Protein AF-A0A2V9PIN0-F1 (afdb_monomer)

Foldseek 3Di:
DDDDDDDDDDDDPPDDPDPPVVVVVVPPDDPDDPVVLVVQLVVLVVVVVVVVVVVVVVVCVVLVVCVVVVNNQADKDWDKDPWAFDSCQLPDGGELWDDACRTHVMDIDIDHPPQADPPDDQLFDDDPLQVVQQVCVSVVHDGDPPRPDHHPRCRRVVNDPDRWDKDKDWHAQPDDDDDPPPPPDPRDHISVVGIKMWIDTSFKIWIAGPPNGIFIDRCVVVVSSPDTCLPPPVCVVVNVVRVVVRVVSVVPDPPPPDD

Radius of gyration: 23.3 Å; Cα contacts (8 Å, |Δi|>4): 294; chains: 1; bounding box: 50×64×62 Å

Structure (mmCIF, N/CA/C/O backbone):
data_AF-A0A2V9PIN0-F1
#
_entry.id   AF-A0A2V9PIN0-F1
#
loop_
_atom_site.group_PDB
_atom_site.id
_atom_site.type_symbol
_atom_site.label_atom_id
_atom_site.label_alt_id
_atom_site.label_comp_id
_atom_site.label_asym_id
_atom_site.label_entity_id
_atom_site.label_seq_id
_atom_site.pdbx_PDB_ins_code
_atom_site.Cartn_x
_atom_site.Cartn_y
_atom_site.Cartn_z
_atom_site.occupancy
_atom_site.B_iso_or_equiv
_atom_site.auth_seq_id
_atom_site.auth_comp_id
_atom_site.auth_asym_id
_atom_site.auth_atom_id
_atom_site.pdbx_PDB_model_num
ATOM 1 N N . MET A 1 1 ? 31.676 -45.676 34.946 1.00 33.94 1 MET A N 1
ATOM 2 C CA . MET A 1 1 ? 30.497 -46.519 35.245 1.00 33.94 1 MET A CA 1
ATOM 3 C C . MET A 1 1 ? 29.286 -45.598 35.180 1.00 33.94 1 MET A C 1
ATOM 5 O O . MET A 1 1 ? 29.200 -44.705 36.001 1.00 33.94 1 MET A O 1
ATOM 9 N N . ALA A 1 2 ? 28.624 -45.473 34.030 1.00 26.70 2 ALA A N 1
ATOM 10 C CA . ALA A 1 2 ? 27.586 -46.368 33.500 1.00 26.70 2 ALA A CA 1
ATOM 11 C C . ALA A 1 2 ? 26.332 -46.399 34.394 1.00 26.70 2 ALA A C 1
ATOM 13 O O . ALA A 1 2 ? 26.391 -46.889 35.514 1.00 26.70 2 ALA A O 1
ATOM 14 N N . GLY A 1 3 ? 25.221 -45.875 33.865 1.00 25.30 3 GLY A N 1
ATOM 15 C CA . GLY A 1 3 ? 23.910 -45.850 34.517 1.00 25.30 3 GLY A CA 1
ATOM 16 C C . GLY A 1 3 ? 22.881 -45.033 33.732 1.00 25.30 3 GLY A C 1
ATOM 17 O O . GLY A 1 3 ? 22.404 -44.015 34.213 1.00 25.30 3 GLY A O 1
ATOM 18 N N . ARG A 1 4 ? 22.613 -45.460 32.494 1.00 25.33 4 ARG A N 1
ATOM 19 C CA . ARG A 1 4 ? 21.582 -44.965 31.569 1.00 25.33 4 ARG A CA 1
ATOM 20 C C . ARG A 1 4 ? 20.269 -45.692 31.891 1.00 25.33 4 ARG A C 1
ATOM 22 O O . ARG A 1 4 ? 20.301 -46.909 32.048 1.00 25.33 4 ARG A O 1
ATOM 29 N N . LEU A 1 5 ? 19.142 -44.986 31.945 1.00 28.33 5 LEU A N 1
ATOM 30 C CA . LEU A 1 5 ? 17.812 -45.588 31.802 1.00 28.33 5 LEU A CA 1
ATOM 31 C C . LEU A 1 5 ? 17.083 -44.834 30.690 1.00 28.33 5 LEU A C 1
ATOM 33 O O . LEU A 1 5 ? 16.566 -43.738 30.889 1.00 28.33 5 LEU A O 1
ATOM 37 N N . ASP A 1 6 ? 17.137 -45.435 29.503 1.00 29.89 6 ASP A N 1
ATOM 38 C CA . ASP A 1 6 ? 16.330 -45.091 28.340 1.00 29.89 6 ASP A CA 1
ATOM 39 C C . ASP A 1 6 ? 14.921 -45.677 28.524 1.00 29.89 6 ASP A C 1
ATOM 41 O O . ASP A 1 6 ? 14.772 -46.848 28.870 1.00 29.89 6 ASP A O 1
ATOM 45 N N . PHE A 1 7 ? 13.893 -44.899 28.192 1.00 28.34 7 PHE A N 1
ATOM 46 C CA . PHE A 1 7 ? 12.651 -45.439 27.642 1.00 28.34 7 PHE A CA 1
ATOM 47 C C . PHE A 1 7 ? 12.338 -44.667 26.356 1.00 28.34 7 PHE A C 1
ATOM 49 O O . PHE A 1 7 ? 11.849 -43.540 26.383 1.00 28.34 7 PHE A O 1
ATOM 56 N N . MET A 1 8 ? 12.685 -45.279 25.220 1.00 29.88 8 MET A N 1
ATOM 57 C CA . MET A 1 8 ? 12.206 -44.905 23.889 1.00 29.88 8 MET A CA 1
ATOM 58 C C . MET A 1 8 ? 10.852 -45.577 23.631 1.00 29.88 8 MET A C 1
ATOM 60 O O . MET A 1 8 ? 10.711 -46.782 23.824 1.00 29.88 8 MET A O 1
ATOM 64 N N . GLY A 1 9 ? 9.902 -44.807 23.100 1.00 26.06 9 GLY A N 1
ATOM 65 C CA . GLY A 1 9 ? 8.988 -45.270 22.052 1.00 26.06 9 GLY A CA 1
ATOM 66 C C . GLY A 1 9 ? 9.498 -44.744 20.695 1.00 26.06 9 GLY A C 1
ATOM 67 O O . GLY A 1 9 ? 10.129 -43.682 20.674 1.00 26.06 9 GLY A O 1
ATOM 68 N N . PRO A 1 10 ? 9.314 -45.464 19.575 1.00 29.95 10 PRO A N 1
ATOM 69 C CA . PRO A 1 10 ? 10.005 -45.174 18.320 1.00 29.95 10 PRO A CA 1
ATOM 70 C C . PRO A 1 10 ? 9.253 -44.145 17.458 1.00 29.95 10 PRO A C 1
ATOM 72 O O . PRO A 1 10 ? 8.028 -44.173 17.389 1.00 29.95 10 PRO A O 1
ATOM 75 N N . GLY A 1 11 ? 9.993 -43.300 16.726 1.00 34.03 11 GLY A N 1
ATOM 76 C CA . GLY A 1 11 ? 9.515 -42.807 15.425 1.00 34.03 11 GLY A CA 1
ATOM 77 C C . GLY A 1 11 ? 9.212 -41.317 15.232 1.00 34.03 11 GLY A C 1
ATOM 78 O O . GLY A 1 11 ? 8.406 -41.011 14.363 1.00 34.03 11 GLY A O 1
ATOM 79 N N . VAL A 1 12 ? 9.852 -40.380 15.942 1.00 30.77 12 VAL A N 1
ATOM 80 C CA . VAL A 1 12 ? 9.819 -38.959 15.526 1.00 30.77 12 VAL A CA 1
ATOM 81 C C . VAL A 1 12 ? 11.239 -38.402 15.476 1.00 30.77 12 VAL A C 1
ATOM 83 O O . VAL A 1 12 ? 11.822 -38.062 16.508 1.00 30.77 12 VAL A O 1
ATOM 86 N N . ASP A 1 13 ? 11.804 -38.345 14.268 1.00 29.94 13 ASP A N 1
ATOM 87 C CA . ASP A 1 13 ? 13.062 -37.651 13.993 1.00 29.94 13 ASP A CA 1
ATOM 88 C C . ASP A 1 13 ? 12.856 -36.146 14.214 1.00 29.94 13 ASP A C 1
ATOM 90 O O . ASP A 1 13 ? 12.142 -35.465 13.477 1.00 29.94 13 ASP A O 1
ATOM 94 N N . ARG A 1 14 ? 13.450 -35.629 15.292 1.00 34.47 14 ARG A N 1
ATOM 95 C CA . ARG A 1 14 ? 13.517 -34.201 15.601 1.00 34.47 14 ARG A CA 1
ATOM 96 C C . ARG A 1 14 ? 14.704 -33.594 14.854 1.00 34.47 14 ARG A C 1
ATOM 98 O O . ARG A 1 14 ? 15.712 -33.243 15.462 1.00 34.47 14 ARG A O 1
ATOM 105 N N . LYS A 1 15 ? 14.558 -33.425 13.542 1.00 31.73 15 LYS A N 1
ATOM 106 C CA . LYS A 1 15 ? 15.372 -32.498 12.750 1.00 31.73 15 LYS A CA 1
ATOM 107 C C . LYS A 1 15 ? 14.489 -31.370 12.230 1.00 31.73 15 LYS A C 1
ATOM 109 O O . LYS A 1 15 ? 13.728 -31.530 11.287 1.00 31.73 15 LYS A O 1
ATOM 114 N N . SER A 1 16 ? 14.565 -30.248 12.943 1.00 31.12 16 SER A N 1
ATOM 115 C CA . SER A 1 16 ? 14.524 -28.882 12.409 1.00 31.12 16 SER A CA 1
ATOM 116 C C . SER A 1 16 ? 13.904 -28.704 11.011 1.00 31.12 16 SER A C 1
ATOM 118 O O . SER A 1 16 ? 14.613 -28.772 10.010 1.00 31.12 16 SER A O 1
ATOM 120 N N . ARG A 1 17 ? 12.613 -28.350 10.946 1.00 33.59 17 ARG A N 1
ATOM 121 C CA . ARG A 1 17 ? 12.005 -27.667 9.784 1.00 33.59 17 ARG A CA 1
ATOM 122 C C . ARG A 1 17 ? 12.356 -26.173 9.816 1.00 33.59 17 ARG A C 1
ATOM 124 O O . ARG A 1 17 ? 11.479 -25.325 9.908 1.00 33.59 17 ARG A O 1
ATOM 131 N N . PHE A 1 18 ? 13.647 -25.861 9.809 1.00 32.44 18 PHE A N 1
ATOM 132 C CA . PHE A 1 18 ? 14.107 -24.537 9.400 1.00 32.44 18 PHE A CA 1
ATOM 133 C C . PHE A 1 18 ? 14.391 -24.627 7.903 1.00 32.44 18 PHE A C 1
ATOM 135 O O . PHE A 1 18 ? 15.029 -25.590 7.479 1.00 32.44 18 PHE A O 1
ATOM 142 N N . LEU A 1 19 ? 13.878 -23.674 7.118 1.00 37.97 19 LEU A N 1
ATOM 143 C CA . LEU A 1 19 ? 14.205 -23.546 5.698 1.00 37.97 19 LEU A CA 1
ATOM 144 C C . LEU A 1 19 ? 15.730 -23.612 5.540 1.00 37.97 19 LEU A C 1
ATOM 146 O O . LEU A 1 19 ? 16.453 -22.751 6.046 1.00 37.97 19 LEU A O 1
ATOM 150 N N . ASP A 1 20 ? 16.219 -24.646 4.859 1.00 34.25 20 ASP A N 1
ATOM 151 C CA . ASP A 1 20 ? 17.619 -24.717 4.465 1.00 34.25 20 ASP A CA 1
ATOM 152 C C . ASP A 1 20 ? 17.825 -23.762 3.285 1.00 34.25 20 ASP A C 1
ATOM 154 O O . ASP A 1 20 ? 17.654 -24.111 2.114 1.00 34.25 20 ASP A O 1
ATOM 158 N N . TRP A 1 21 ? 18.197 -22.526 3.614 1.00 38.84 21 TRP A N 1
ATOM 159 C CA . TRP A 1 21 ? 18.568 -21.487 2.655 1.00 38.84 21 TRP A CA 1
ATOM 160 C C . TRP A 1 21 ? 19.690 -21.930 1.693 1.00 38.84 21 TRP A C 1
ATOM 162 O O . TRP A 1 21 ? 19.840 -21.356 0.614 1.00 38.84 21 TRP A O 1
ATOM 172 N N . GLY A 1 22 ? 20.465 -22.969 2.032 1.00 30.92 22 GLY A N 1
ATOM 173 C CA . GLY A 1 22 ? 21.469 -23.571 1.155 1.00 30.92 22 GLY A CA 1
ATOM 174 C C . GLY A 1 22 ? 20.881 -24.416 0.017 1.00 30.92 22 GLY A C 1
ATOM 175 O O . GLY A 1 22 ? 21.468 -24.466 -1.068 1.00 30.92 22 GLY A O 1
ATOM 176 N N . ILE A 1 23 ? 19.713 -25.037 0.219 1.00 38.75 23 ILE A N 1
ATOM 177 C CA . ILE A 1 23 ? 19.008 -25.825 -0.808 1.00 38.75 23 ILE A CA 1
ATOM 178 C C . ILE A 1 23 ? 18.279 -24.903 -1.794 1.00 38.75 23 ILE A C 1
ATOM 180 O O . ILE A 1 23 ? 18.328 -25.149 -3.001 1.00 38.75 23 ILE A O 1
ATOM 184 N N . ILE A 1 24 ? 17.704 -23.796 -1.310 1.00 42.81 24 ILE A N 1
ATOM 185 C CA . ILE A 1 24 ? 17.122 -22.741 -2.161 1.00 42.81 24 ILE A CA 1
ATOM 186 C C . ILE A 1 24 ? 18.208 -22.142 -3.074 1.00 42.81 24 ILE A C 1
ATOM 188 O O . ILE A 1 24 ? 18.023 -22.044 -4.287 1.00 42.81 24 ILE A O 1
ATOM 192 N N . ARG A 1 25 ? 19.408 -21.879 -2.533 1.00 41.66 25 ARG A N 1
ATOM 193 C CA . ARG A 1 25 ? 20.545 -21.314 -3.286 1.00 41.66 25 ARG A CA 1
ATOM 194 C C . ARG A 1 25 ? 21.075 -22.187 -4.425 1.00 41.66 25 ARG A C 1
ATOM 196 O O . ARG A 1 25 ? 21.490 -21.647 -5.444 1.00 41.66 25 ARG A O 1
ATOM 203 N N . LYS A 1 26 ? 21.092 -23.520 -4.292 1.00 32.53 26 LYS A N 1
ATOM 204 C CA . LYS A 1 26 ? 21.592 -24.409 -5.366 1.00 32.53 26 LYS A CA 1
ATOM 205 C C . LYS A 1 26 ? 20.580 -24.652 -6.487 1.00 32.53 26 LYS A C 1
ATOM 207 O O . LYS A 1 26 ? 20.977 -25.091 -7.561 1.00 32.53 26 LYS A O 1
ATOM 212 N N . ARG A 1 27 ? 19.295 -24.366 -6.259 1.00 39.28 27 ARG A N 1
ATOM 213 C CA . ARG A 1 27 ? 18.235 -24.480 -7.273 1.00 39.28 27 ARG A CA 1
ATOM 214 C C . ARG A 1 27 ? 18.101 -23.234 -8.158 1.00 39.28 27 ARG A C 1
ATOM 216 O O . ARG A 1 27 ? 17.431 -23.327 -9.180 1.00 39.28 27 ARG A O 1
ATOM 223 N N . MET A 1 28 ? 18.729 -22.110 -7.808 1.00 40.72 28 MET A N 1
ATOM 224 C CA . MET A 1 28 ? 18.429 -20.800 -8.402 1.00 40.72 28 MET A CA 1
ATOM 225 C C . MET A 1 28 ? 18.954 -20.545 -9.821 1.00 40.72 28 MET A C 1
ATOM 227 O O . MET A 1 28 ? 18.457 -19.613 -10.435 1.00 40.72 28 MET A O 1
ATOM 231 N N . ILE A 1 29 ? 19.899 -21.318 -10.377 1.00 47.38 29 ILE A N 1
ATOM 232 C CA . ILE A 1 29 ? 20.312 -21.118 -11.784 1.00 47.38 29 ILE A CA 1
ATOM 233 C C . ILE A 1 29 ? 20.718 -22.443 -12.453 1.00 47.38 29 ILE A C 1
ATOM 235 O O . ILE A 1 29 ? 21.891 -22.817 -12.487 1.00 47.38 29 ILE A O 1
ATOM 239 N N . PRO A 1 30 ? 19.749 -23.163 -13.024 1.00 36.59 30 PRO A N 1
ATOM 240 C CA . PRO A 1 30 ? 19.886 -23.647 -14.390 1.00 36.59 30 PRO A CA 1
ATOM 241 C C . PRO A 1 30 ? 18.788 -23.026 -15.258 1.00 36.59 30 PRO A C 1
ATOM 243 O O . PRO A 1 30 ? 17.697 -22.751 -14.770 1.00 36.59 30 PRO A O 1
ATOM 246 N N . LEU A 1 31 ? 19.069 -22.820 -16.546 1.00 42.78 31 LEU A N 1
ATOM 247 C CA . LEU A 1 31 ? 18.063 -22.470 -17.554 1.00 42.78 31 LEU A CA 1
ATOM 248 C C . LEU A 1 31 ? 16.914 -23.492 -17.481 1.00 42.78 31 LEU A C 1
ATOM 250 O O . LEU A 1 31 ? 17.108 -24.651 -17.850 1.00 42.78 31 LEU A O 1
ATOM 254 N N . ARG A 1 32 ? 15.757 -23.082 -16.952 1.00 52.38 32 ARG A N 1
ATOM 255 C CA . ARG A 1 32 ? 14.561 -23.929 -16.843 1.00 52.38 32 ARG A CA 1
ATOM 256 C C . ARG A 1 32 ? 13.655 -23.706 -18.041 1.00 52.38 32 ARG A C 1
ATOM 258 O O . ARG A 1 32 ? 13.579 -22.606 -18.584 1.00 52.38 32 ARG A O 1
ATOM 265 N N . SER A 1 33 ? 12.963 -24.758 -18.453 1.00 49.22 33 SER A N 1
ATOM 266 C CA . SER A 1 33 ? 11.948 -24.655 -19.500 1.00 49.22 33 SER A CA 1
ATOM 267 C C . SER A 1 33 ? 10.731 -23.853 -19.015 1.00 49.22 33 SER A C 1
ATOM 269 O O . SER A 1 33 ? 10.410 -23.852 -17.827 1.00 49.22 33 SER A O 1
ATOM 271 N N . GLU A 1 34 ? 9.994 -23.209 -19.928 1.00 54.97 34 GLU A N 1
ATOM 272 C CA . GLU A 1 34 ? 8.742 -22.501 -19.592 1.00 54.97 34 GLU A CA 1
ATOM 273 C C . GLU A 1 34 ? 7.723 -23.399 -18.868 1.00 54.97 34 GLU A C 1
ATOM 275 O O . GLU A 1 34 ? 6.920 -22.922 -18.068 1.00 54.97 34 GLU A O 1
ATOM 280 N N . THR A 1 35 ? 7.740 -24.703 -19.151 1.00 52.41 35 THR A N 1
ATOM 281 C CA . THR A 1 35 ? 6.864 -25.689 -18.511 1.00 52.41 35 THR A CA 1
ATOM 282 C C . THR A 1 35 ? 7.253 -25.939 -17.055 1.00 52.41 35 THR A C 1
ATOM 284 O O . THR A 1 35 ? 6.369 -26.018 -16.208 1.00 52.41 35 THR A O 1
ATOM 287 N N . GLU A 1 36 ? 8.551 -26.004 -16.747 1.00 53.94 36 GLU A N 1
ATOM 288 C CA . GLU A 1 36 ? 9.043 -26.110 -15.366 1.00 53.94 36 GLU A CA 1
ATOM 289 C C . GLU A 1 36 ? 8.746 -24.829 -14.579 1.00 53.94 36 GLU A C 1
ATOM 291 O O . GLU A 1 36 ? 8.232 -24.914 -13.473 1.00 53.94 36 GLU A O 1
ATOM 296 N N . ILE A 1 37 ? 8.945 -23.647 -15.178 1.00 59.84 37 ILE A N 1
ATOM 297 C CA . ILE A 1 37 ? 8.617 -22.356 -14.540 1.00 59.84 37 ILE A CA 1
ATOM 298 C C . ILE A 1 37 ? 7.122 -22.265 -14.202 1.00 59.84 37 ILE A C 1
ATOM 300 O O . ILE A 1 37 ? 6.759 -21.816 -13.117 1.00 59.84 37 ILE A O 1
ATOM 304 N N . LYS A 1 38 ? 6.242 -22.706 -15.111 1.00 60.00 38 LYS A N 1
ATOM 305 C CA . LYS A 1 38 ? 4.793 -22.740 -14.858 1.00 60.00 38 LYS A CA 1
ATOM 306 C C . LYS A 1 38 ? 4.415 -23.729 -13.757 1.00 60.00 38 LYS A C 1
ATOM 308 O O . LYS A 1 38 ? 3.620 -23.378 -12.897 1.00 60.00 38 LYS A O 1
ATOM 313 N N . SER A 1 39 ? 4.989 -24.931 -13.773 1.00 58.31 39 SER A N 1
ATOM 314 C CA . SER A 1 39 ? 4.729 -25.951 -12.749 1.00 58.31 39 SER A CA 1
ATOM 315 C C . SER A 1 39 ? 5.202 -25.505 -11.363 1.00 58.31 39 SER A C 1
ATOM 317 O O . SER A 1 39 ? 4.490 -25.706 -10.385 1.00 58.31 39 SER A O 1
ATOM 319 N N . ASP A 1 40 ? 6.379 -24.881 -11.279 1.00 64.31 40 ASP A N 1
ATOM 320 C CA . ASP A 1 40 ? 6.923 -24.354 -10.025 1.00 64.31 40 ASP A CA 1
ATOM 321 C C . ASP A 1 40 ? 6.085 -23.171 -9.505 1.00 64.31 40 ASP A C 1
ATOM 323 O O . ASP A 1 40 ? 5.899 -23.024 -8.300 1.00 64.31 40 ASP A O 1
ATOM 327 N N . SER A 1 41 ? 5.545 -22.342 -10.408 1.00 75.12 41 SER A N 1
ATOM 328 C CA . SER A 1 41 ? 4.631 -21.248 -10.056 1.00 75.12 41 SER A CA 1
ATOM 329 C C . SER A 1 41 ? 3.297 -21.770 -9.513 1.00 75.12 41 SER A C 1
ATOM 331 O O . SER A 1 41 ? 2.806 -21.241 -8.523 1.00 75.12 41 SER A O 1
ATOM 333 N N . GLU A 1 42 ? 2.731 -22.841 -10.078 1.00 85.19 42 GLU A N 1
ATOM 334 C CA . GLU A 1 42 ? 1.506 -23.455 -9.543 1.00 85.19 42 GLU A CA 1
ATOM 335 C C . GLU A 1 42 ? 1.712 -24.053 -8.142 1.00 85.19 42 GLU A C 1
ATOM 337 O O . GLU A 1 42 ? 0.858 -23.884 -7.273 1.00 85.19 42 GLU A O 1
ATOM 342 N N . GLU A 1 43 ? 2.839 -24.728 -7.895 1.00 87.62 43 GLU A N 1
ATOM 343 C CA . GLU A 1 43 ? 3.176 -25.233 -6.556 1.00 87.62 43 GLU A CA 1
ATOM 344 C C . GLU A 1 43 ? 3.341 -24.078 -5.559 1.00 87.62 43 GLU A C 1
ATOM 346 O O . GLU A 1 43 ? 2.726 -24.102 -4.493 1.00 87.62 43 GLU A O 1
ATOM 351 N N . LEU A 1 44 ? 4.075 -23.028 -5.941 1.00 87.81 44 LEU A N 1
ATOM 352 C CA . LEU A 1 44 ? 4.276 -21.836 -5.116 1.00 87.81 44 LEU A CA 1
ATOM 353 C C . LEU A 1 44 ? 2.957 -21.116 -4.789 1.00 87.81 44 LEU A C 1
ATOM 355 O O . LEU A 1 44 ? 2.753 -20.701 -3.650 1.00 87.81 44 LEU A O 1
ATOM 359 N N . VAL A 1 45 ? 2.046 -20.996 -5.760 1.00 93.38 45 VAL A N 1
ATOM 360 C CA . VAL A 1 45 ? 0.710 -20.416 -5.546 1.00 93.38 45 VAL A CA 1
ATOM 361 C C . VAL A 1 45 ? -0.096 -21.256 -4.555 1.00 93.38 45 VAL A C 1
ATOM 363 O O . VAL A 1 45 ? -0.681 -20.697 -3.632 1.00 93.38 45 VAL A O 1
ATOM 366 N N . ASN A 1 46 ? -0.089 -22.586 -4.687 1.00 94.88 46 ASN A N 1
ATOM 367 C CA . ASN A 1 46 ? -0.805 -23.462 -3.756 1.00 94.88 46 ASN A CA 1
ATOM 368 C C . ASN A 1 46 ? -0.242 -23.371 -2.328 1.00 94.88 46 ASN A C 1
ATOM 370 O O . ASN A 1 46 ? -1.009 -23.288 -1.370 1.00 94.88 46 ASN A O 1
ATOM 374 N N . GLU A 1 47 ? 1.086 -23.348 -2.169 1.00 94.38 47 GLU A N 1
ATOM 375 C CA . GLU A 1 47 ? 1.724 -23.161 -0.858 1.00 94.38 47 GLU A CA 1
ATOM 376 C C . GLU A 1 47 ? 1.367 -21.801 -0.238 1.00 94.38 47 GLU A C 1
ATOM 378 O O . GLU A 1 47 ? 1.129 -21.704 0.972 1.00 94.38 47 GLU A O 1
ATOM 383 N N . TYR A 1 48 ? 1.297 -20.752 -1.060 1.00 94.81 48 TYR A N 1
ATOM 384 C CA . TYR A 1 48 ? 0.900 -19.418 -0.621 1.00 94.81 48 TYR A CA 1
ATOM 385 C C . TYR A 1 48 ? -0.572 -19.371 -0.184 1.00 94.81 48 TYR A C 1
ATOM 387 O O . TYR A 1 48 ? -0.875 -18.851 0.894 1.00 94.81 48 TYR A O 1
ATOM 395 N N . ASP A 1 49 ? -1.477 -19.976 -0.958 1.00 97.25 49 ASP A N 1
ATOM 396 C CA . ASP A 1 49 ? -2.904 -20.082 -0.633 1.00 97.25 49 ASP A CA 1
ATOM 397 C C . ASP A 1 49 ? -3.142 -20.878 0.662 1.00 97.25 49 ASP A C 1
ATOM 399 O O . ASP A 1 49 ? -3.946 -20.469 1.508 1.00 97.25 49 ASP A O 1
ATOM 403 N N . ASP A 1 50 ? -2.398 -21.968 0.875 1.00 97.69 50 ASP A N 1
ATOM 404 C CA . ASP A 1 50 ? -2.418 -22.725 2.131 1.00 97.69 50 ASP A CA 1
ATOM 405 C C . ASP A 1 50 ? -1.962 -21.858 3.317 1.00 97.69 50 ASP A C 1
ATOM 407 O O . ASP A 1 50 ? -2.557 -21.902 4.403 1.00 97.69 50 ASP A O 1
ATOM 411 N N . GLY A 1 51 ? -0.940 -21.022 3.110 1.00 97.38 51 GLY A N 1
ATOM 412 C CA . GLY A 1 51 ? -0.473 -20.038 4.085 1.00 97.38 51 GLY A CA 1
ATOM 413 C C . GLY A 1 51 ? -1.537 -18.993 4.433 1.00 97.38 51 GLY A C 1
ATOM 414 O O . GLY A 1 51 ? -1.786 -18.742 5.619 1.00 97.38 51 GLY A O 1
ATOM 415 N N . ILE A 1 52 ? -2.210 -18.429 3.422 1.00 97.00 52 ILE A N 1
ATOM 416 C CA . ILE A 1 52 ? -3.327 -17.490 3.610 1.00 97.00 52 ILE A CA 1
ATOM 417 C C . ILE A 1 52 ? -4.437 -18.155 4.416 1.00 97.00 52 ILE A C 1
ATOM 419 O O . ILE A 1 52 ? -4.897 -17.590 5.410 1.00 97.00 52 ILE A O 1
ATOM 423 N N . LYS A 1 53 ? -4.854 -19.363 4.022 1.00 98.19 53 LYS A N 1
ATOM 424 C CA . LYS A 1 53 ? -5.916 -20.094 4.712 1.00 98.19 53 LYS A CA 1
ATOM 425 C C . LYS A 1 53 ? -5.568 -20.340 6.178 1.00 98.19 53 LYS A C 1
ATOM 427 O O . LYS A 1 53 ? -6.408 -20.132 7.052 1.00 98.19 53 LYS A O 1
ATOM 432 N N . TYR A 1 54 ? -4.341 -20.771 6.457 1.00 98.19 54 TYR A N 1
ATOM 433 C CA . TYR A 1 54 ? -3.889 -21.002 7.825 1.00 98.19 54 TYR A CA 1
ATOM 434 C C . TYR A 1 54 ? -3.934 -19.717 8.668 1.00 98.19 54 TYR A C 1
ATOM 436 O O . TYR A 1 54 ? -4.394 -19.740 9.814 1.00 98.19 54 TYR A O 1
ATOM 444 N N . ALA A 1 55 ? -3.488 -18.589 8.106 1.00 97.56 55 ALA A N 1
ATOM 445 C CA . ALA A 1 55 ? -3.533 -17.293 8.778 1.00 97.56 55 ALA A CA 1
ATOM 446 C C . ALA A 1 55 ? -4.975 -16.809 9.022 1.00 97.56 55 ALA A C 1
ATOM 448 O O . ALA A 1 55 ? -5.273 -16.324 10.116 1.00 97.56 55 ALA A O 1
ATOM 449 N N . ASP A 1 56 ? -5.874 -16.983 8.048 1.00 98.19 56 ASP A N 1
ATOM 450 C CA . ASP A 1 56 ? -7.297 -16.638 8.166 1.00 98.19 56 ASP A CA 1
ATOM 451 C C . ASP A 1 56 ? -8.000 -17.474 9.248 1.00 98.19 56 ASP A C 1
ATOM 453 O O . ASP A 1 56 ? -8.659 -16.919 10.131 1.00 98.19 56 ASP A O 1
ATOM 457 N N . ASP A 1 57 ? -7.767 -18.793 9.279 1.00 98.50 57 ASP A N 1
ATOM 458 C CA . ASP A 1 57 ? -8.313 -19.686 10.309 1.00 98.50 57 ASP A CA 1
ATOM 459 C C . ASP A 1 57 ? -7.833 -19.273 11.720 1.00 98.50 57 ASP A C 1
ATOM 461 O O . ASP A 1 57 ? -8.614 -19.260 12.681 1.00 98.50 57 ASP A O 1
ATOM 465 N N . ALA A 1 58 ? -6.554 -18.904 11.866 1.00 98.25 58 ALA A N 1
ATOM 466 C CA . ALA A 1 58 ? -5.991 -18.430 13.132 1.00 98.25 58 ALA A CA 1
ATOM 467 C C . ALA A 1 58 ? -6.569 -17.066 13.556 1.00 98.25 58 ALA A C 1
ATOM 469 O O . ALA A 1 58 ? -6.898 -16.863 14.732 1.00 98.25 58 ALA A O 1
ATOM 470 N N . LEU A 1 59 ? -6.742 -16.142 12.607 1.00 97.56 59 LEU A N 1
ATOM 471 C CA . LEU A 1 59 ? -7.382 -14.851 12.843 1.00 97.56 59 LEU A CA 1
ATOM 472 C C . LEU A 1 59 ? -8.845 -15.030 13.272 1.00 97.56 59 LEU A C 1
ATOM 474 O O . LEU A 1 59 ? -9.279 -14.412 14.247 1.00 97.56 59 LEU A O 1
ATOM 478 N N . GLY A 1 60 ? -9.587 -15.920 12.610 1.00 98.12 60 GLY A N 1
ATOM 479 C CA . GLY A 1 60 ? -10.963 -16.265 12.961 1.00 98.12 60 GLY A CA 1
ATOM 480 C C . GLY A 1 60 ? -11.088 -16.790 14.394 1.00 98.12 60 GLY A C 1
ATOM 481 O O . GLY A 1 60 ? -11.970 -16.354 15.139 1.00 98.12 60 GLY A O 1
ATOM 482 N N . GLN A 1 61 ? -10.165 -17.654 14.829 1.00 98.50 61 GLN A N 1
ATOM 483 C CA . GLN A 1 61 ? -10.116 -18.137 16.215 1.00 98.50 61 GLN A CA 1
ATOM 484 C C . GLN A 1 61 ? -9.856 -17.004 17.218 1.00 98.50 61 GLN A C 1
ATOM 486 O O . GLN A 1 61 ? -10.547 -16.914 18.239 1.00 98.50 61 GLN A O 1
ATOM 491 N N . LEU A 1 62 ? -8.897 -16.117 16.929 1.00 97.81 62 LEU A N 1
ATOM 492 C CA . LEU A 1 62 ? -8.578 -14.971 17.783 1.00 97.81 62 LEU A CA 1
ATOM 493 C C . LEU A 1 62 ? -9.778 -14.024 17.927 1.00 97.81 62 LEU A C 1
ATOM 495 O O . LEU A 1 62 ? -10.182 -13.696 19.046 1.00 97.81 62 LEU A O 1
ATOM 499 N N . LEU A 1 63 ? -10.370 -13.608 16.805 1.00 97.81 63 LEU A N 1
ATOM 500 C CA . LEU A 1 63 ? -11.515 -12.698 16.797 1.00 97.81 63 LEU A CA 1
ATOM 501 C C . LEU A 1 63 ? -12.747 -13.343 17.447 1.00 97.81 63 LEU A C 1
ATOM 503 O O . LEU A 1 63 ? -13.430 -12.692 18.239 1.00 97.81 63 LEU A O 1
ATOM 507 N N . GLY A 1 64 ? -12.992 -14.635 17.209 1.00 98.00 64 GLY A N 1
ATOM 508 C CA . GLY A 1 64 ? -14.066 -15.390 17.859 1.00 98.00 64 GLY A CA 1
ATOM 509 C C . GLY A 1 64 ? -13.909 -15.465 19.383 1.00 98.00 64 GLY A C 1
ATOM 510 O O . GLY A 1 64 ? -14.877 -15.272 20.128 1.00 98.00 64 GLY A O 1
ATOM 511 N N . ALA A 1 65 ? -12.682 -15.665 19.872 1.00 98.12 65 ALA A N 1
ATOM 512 C CA . ALA A 1 65 ? -12.387 -15.661 21.303 1.00 98.12 65 ALA A CA 1
ATOM 513 C C . ALA A 1 65 ? -12.588 -14.272 21.938 1.00 98.12 65 ALA A C 1
ATOM 515 O O . ALA A 1 65 ? -13.162 -14.173 23.026 1.00 98.12 65 ALA A O 1
ATOM 516 N N . LEU A 1 66 ? -12.167 -13.194 21.263 1.00 97.50 66 LEU A N 1
ATOM 517 C CA . LEU A 1 66 ? -12.428 -11.816 21.704 1.00 97.50 66 LEU A CA 1
ATOM 518 C C . LEU A 1 66 ? -13.929 -11.498 21.721 1.00 97.50 66 LEU A C 1
ATOM 520 O O . LEU A 1 66 ? -14.412 -10.865 22.665 1.00 97.50 66 LEU A O 1
ATOM 524 N N . GLY A 1 67 ? -14.669 -11.968 20.713 1.00 97.12 67 GLY A N 1
ATOM 525 C CA . GLY A 1 67 ? -16.119 -11.815 20.612 1.00 97.12 67 GLY A CA 1
ATOM 526 C C . GLY A 1 67 ? -16.862 -12.516 21.748 1.00 97.12 67 GLY A C 1
ATOM 527 O O . GLY A 1 67 ? -17.676 -11.893 22.424 1.00 97.12 67 GLY A O 1
ATOM 528 N N . THR A 1 68 ? -16.512 -13.771 22.044 1.00 98.06 68 THR A N 1
ATOM 529 C CA . THR A 1 68 ? -17.128 -14.557 23.134 1.00 98.06 68 THR A CA 1
ATOM 530 C C . THR A 1 68 ? -16.914 -13.916 24.512 1.00 98.06 68 THR A C 1
ATOM 532 O O . THR A 1 68 ? -17.744 -14.056 25.406 1.00 98.06 68 THR A O 1
ATOM 535 N N . ARG A 1 69 ? -15.814 -13.174 24.689 1.00 97.69 69 ARG A N 1
ATOM 536 C CA . ARG A 1 69 ? -15.507 -12.427 25.922 1.00 97.69 69 ARG A CA 1
ATOM 537 C C . ARG A 1 69 ? -16.127 -11.026 25.967 1.00 97.69 69 ARG A C 1
ATOM 539 O O . ARG A 1 69 ? -15.923 -10.316 26.946 1.00 97.69 69 ARG A O 1
ATOM 546 N N . GLY A 1 70 ? -16.828 -10.599 24.915 1.00 97.19 70 GLY A N 1
ATOM 547 C CA . GLY A 1 70 ? -17.395 -9.252 24.804 1.00 97.19 70 GLY A CA 1
ATOM 548 C C . GLY A 1 70 ? -16.357 -8.134 24.640 1.00 97.19 70 GLY A C 1
ATOM 549 O O . GLY A 1 70 ? -16.704 -6.963 24.761 1.00 97.19 70 GLY A O 1
ATOM 550 N N . LEU A 1 71 ? -15.091 -8.466 24.365 1.00 97.31 71 LEU A N 1
ATOM 551 C CA . LEU A 1 71 ? -13.992 -7.492 24.263 1.00 97.31 71 LEU A CA 1
ATOM 552 C C . LEU A 1 71 ? -13.920 -6.831 22.886 1.00 97.31 71 LEU A C 1
ATOM 554 O O . LEU A 1 71 ? -13.422 -5.714 22.746 1.00 97.31 71 LEU A O 1
ATOM 558 N N . LEU A 1 72 ? -14.425 -7.528 21.869 1.00 96.06 72 LEU A N 1
ATOM 559 C CA . LEU A 1 72 ? -14.279 -7.133 20.475 1.00 96.06 72 LEU A CA 1
ATOM 560 C C . LEU A 1 72 ? -14.907 -5.749 20.203 1.00 96.06 72 LEU A C 1
ATOM 562 O O . LEU A 1 72 ? -14.300 -4.934 19.522 1.00 96.06 72 LEU A O 1
ATOM 566 N N . ASN A 1 73 ? -16.032 -5.409 20.846 1.00 94.25 73 ASN A N 1
ATOM 567 C CA . ASN A 1 73 ? -16.695 -4.100 20.699 1.00 94.25 73 ASN A CA 1
ATOM 568 C C . ASN A 1 73 ? -15.849 -2.894 21.148 1.00 94.25 73 ASN A C 1
ATOM 570 O O . ASN A 1 73 ? -16.158 -1.771 20.766 1.00 94.25 73 ASN A O 1
ATOM 574 N N . ASN A 1 74 ? -14.807 -3.112 21.954 1.00 95.31 74 ASN A N 1
ATOM 575 C CA . ASN A 1 74 ? -13.891 -2.075 22.435 1.00 95.31 74 ASN A CA 1
ATOM 576 C C . ASN A 1 74 ? -12.440 -2.358 22.004 1.00 95.31 74 ASN A C 1
ATOM 578 O O . ASN A 1 74 ? -11.491 -2.044 22.720 1.00 95.31 74 ASN A O 1
ATOM 582 N N . THR A 1 75 ? -12.262 -3.016 20.859 1.00 97.19 75 THR A N 1
ATOM 583 C CA . THR A 1 75 ? -10.948 -3.355 20.307 1.00 97.19 75 THR A CA 1
ATOM 584 C C . THR A 1 75 ? -10.803 -2.734 18.921 1.00 97.19 75 THR A C 1
ATOM 586 O O . THR A 1 75 ? -11.633 -2.967 18.046 1.00 97.19 75 THR A O 1
ATOM 589 N N . LEU A 1 76 ? -9.728 -1.972 18.708 1.00 97.81 76 LEU A N 1
ATOM 590 C CA . LEU A 1 76 ? -9.284 -1.581 17.372 1.00 97.81 76 LEU A CA 1
ATOM 591 C C . LEU A 1 76 ? -8.514 -2.753 16.755 1.00 97.81 76 LEU A C 1
ATOM 593 O O . LEU A 1 76 ? -7.469 -3.149 17.269 1.00 97.81 76 LEU A O 1
ATOM 597 N N . VAL A 1 77 ? -9.025 -3.289 15.652 1.00 98.00 77 VAL A N 1
ATOM 598 C CA . VAL A 1 77 ? -8.373 -4.332 14.857 1.00 98.00 77 VAL A CA 1
ATOM 599 C C . VAL A 1 77 ? -7.848 -3.707 13.571 1.00 98.00 77 VAL A C 1
ATOM 601 O O . VAL A 1 77 ? -8.577 -3.011 12.862 1.00 98.00 77 VAL A O 1
ATOM 604 N N . ILE A 1 78 ? -6.574 -3.957 13.276 1.00 98.31 78 ILE A N 1
ATOM 605 C CA . ILE A 1 78 ? -5.915 -3.532 12.040 1.00 98.31 78 ILE A CA 1
ATOM 606 C C . ILE A 1 78 ? -5.287 -4.770 11.416 1.00 98.31 78 ILE A C 1
ATOM 608 O O . ILE A 1 78 ? -4.459 -5.420 12.050 1.00 98.31 78 ILE A O 1
ATOM 612 N N . ILE A 1 79 ? -5.688 -5.093 10.190 1.00 98.19 79 ILE A N 1
ATOM 613 C CA . ILE A 1 79 ? -5.117 -6.194 9.409 1.00 98.19 79 ILE A CA 1
ATOM 614 C C . ILE A 1 79 ? -4.316 -5.567 8.277 1.00 98.19 79 ILE A C 1
ATOM 616 O O . ILE A 1 79 ? -4.858 -4.771 7.509 1.00 98.19 79 ILE A O 1
ATOM 620 N N . THR A 1 80 ? -3.032 -5.898 8.195 1.00 98.31 80 THR A N 1
ATOM 621 C CA . THR A 1 80 ? -2.134 -5.450 7.128 1.00 98.31 80 THR A CA 1
ATOM 622 C C . THR A 1 80 ? -1.028 -6.477 6.895 1.00 98.31 80 THR A C 1
ATOM 624 O O . THR A 1 80 ? -0.911 -7.432 7.663 1.00 98.31 80 THR A O 1
ATOM 627 N N . SER A 1 81 ? -0.226 -6.261 5.858 1.00 97.69 81 SER A N 1
ATOM 628 C CA . SER A 1 81 ? 1.048 -6.942 5.629 1.00 97.69 81 SER A CA 1
ATOM 629 C C . SER A 1 81 ? 2.165 -5.903 5.547 1.00 97.69 81 SER A C 1
ATOM 631 O O . SER A 1 81 ? 1.920 -4.766 5.144 1.00 97.69 81 SER A O 1
ATOM 633 N N . ASP A 1 82 ? 3.383 -6.252 5.943 1.00 95.94 82 ASP A N 1
ATOM 634 C CA . ASP A 1 82 ? 4.557 -5.385 5.803 1.00 95.94 82 ASP A CA 1
ATOM 635 C C . ASP A 1 82 ? 5.002 -5.253 4.340 1.00 95.94 82 ASP A C 1
ATOM 637 O O . ASP A 1 82 ? 5.365 -4.155 3.912 1.00 95.94 82 ASP A O 1
ATOM 641 N N . HIS A 1 83 ? 4.877 -6.336 3.572 1.00 97.00 83 HIS A N 1
ATOM 642 C CA . HIS A 1 83 ? 5.026 -6.389 2.119 1.00 97.00 83 HIS A CA 1
ATOM 643 C C . HIS A 1 83 ? 4.109 -7.465 1.509 1.00 97.00 83 HIS A C 1
ATOM 645 O O . HIS A 1 83 ? 3.423 -8.204 2.218 1.00 97.00 83 HIS A O 1
ATOM 651 N N . GLY A 1 84 ? 4.045 -7.508 0.182 1.00 96.12 84 GLY A N 1
ATOM 652 C CA . GLY A 1 84 ? 3.390 -8.573 -0.574 1.00 96.12 84 GLY A CA 1
ATOM 653 C C . GLY A 1 84 ? 4.380 -9.650 -1.022 1.00 96.12 84 GLY A C 1
ATOM 654 O O . GLY A 1 84 ? 5.479 -9.741 -0.477 1.00 96.12 84 GLY A O 1
ATOM 655 N N . GLU A 1 85 ? 3.995 -10.462 -2.001 1.00 93.81 85 GLU A N 1
ATOM 656 C CA . GLU A 1 85 ? 4.770 -11.610 -2.471 1.00 93.81 85 GLU A CA 1
ATOM 657 C C . GLU A 1 85 ? 4.601 -11.793 -3.981 1.00 93.81 85 GLU A C 1
ATOM 659 O O . GLU A 1 85 ? 3.473 -11.777 -4.472 1.00 93.81 85 GLU A O 1
ATOM 664 N N . SER A 1 86 ? 5.702 -11.978 -4.717 1.00 90.38 86 SER A N 1
ATOM 665 C CA . SER A 1 86 ? 5.637 -12.408 -6.119 1.00 90.38 86 SER A CA 1
ATOM 666 C C . SER A 1 86 ? 5.607 -13.935 -6.191 1.00 90.38 86 SER A C 1
ATOM 668 O O . SER A 1 86 ? 6.406 -14.612 -5.542 1.00 90.38 86 SER A O 1
ATOM 670 N N . LEU A 1 87 ? 4.719 -14.493 -7.009 1.00 91.12 87 LEU A N 1
ATOM 671 C CA . LEU A 1 87 ? 4.483 -15.936 -7.142 1.00 91.12 87 LEU A CA 1
ATOM 672 C C . LEU A 1 87 ? 4.858 -16.460 -8.543 1.00 91.12 87 LEU A C 1
ATOM 674 O O . LEU A 1 87 ? 4.430 -17.537 -8.967 1.00 91.12 87 LEU A O 1
ATOM 678 N N . GLY A 1 88 ? 5.682 -15.702 -9.269 1.00 85.62 88 GLY A N 1
ATOM 679 C CA . GLY A 1 88 ? 6.112 -15.975 -10.642 1.00 85.62 88 GLY A CA 1
ATOM 680 C C . GLY A 1 88 ? 5.827 -14.825 -11.611 1.00 85.62 88 GLY A C 1
ATOM 681 O O . GLY A 1 88 ? 6.306 -14.849 -12.751 1.00 85.62 88 GLY A O 1
ATOM 682 N N . GLU A 1 89 ? 5.076 -13.803 -11.191 1.00 88.25 89 GLU A N 1
ATOM 683 C CA . GLU A 1 89 ? 4.886 -12.575 -11.960 1.00 88.25 89 GLU A CA 1
ATOM 684 C C . GLU A 1 89 ? 6.233 -11.928 -12.276 1.00 88.25 89 GLU A C 1
ATOM 686 O O . GLU A 1 89 ? 7.155 -11.934 -11.465 1.00 88.25 89 GLU A O 1
ATOM 691 N N . HIS A 1 90 ? 6.366 -11.384 -13.487 1.00 83.62 90 HIS A N 1
ATOM 692 C CA . HIS A 1 90 ? 7.620 -10.788 -13.959 1.00 83.62 90 HIS A CA 1
ATOM 693 C C . HIS A 1 90 ? 8.836 -11.734 -13.875 1.00 83.62 90 HIS A C 1
ATOM 695 O O . HIS A 1 90 ? 9.969 -11.269 -13.834 1.00 83.62 90 HIS A O 1
ATOM 701 N N . HIS A 1 91 ? 8.625 -13.057 -13.865 1.00 82.94 91 HIS A N 1
ATOM 702 C CA . HIS A 1 91 ? 9.681 -14.052 -13.628 1.00 82.94 91 HIS A CA 1
ATOM 703 C C . HIS A 1 91 ? 10.364 -13.909 -12.257 1.00 82.94 91 HIS A C 1
ATOM 705 O O . HIS A 1 91 ? 11.487 -14.375 -12.069 1.00 82.94 91 HIS A O 1
ATOM 711 N N . ILE A 1 92 ? 9.683 -13.273 -11.302 1.00 82.50 92 ILE A N 1
ATOM 712 C CA . ILE A 1 92 ? 10.142 -13.059 -9.936 1.00 82.50 92 ILE A CA 1
ATOM 713 C C . ILE A 1 92 ? 9.316 -13.953 -9.019 1.00 82.50 92 ILE A C 1
ATOM 715 O O . ILE A 1 92 ? 8.090 -14.001 -9.095 1.00 82.50 92 ILE A O 1
ATOM 719 N N . ALA A 1 93 ? 10.012 -14.652 -8.134 1.00 85.31 93 ALA A N 1
ATOM 720 C CA . ALA A 1 93 ? 9.415 -15.350 -7.012 1.00 85.31 93 ALA A CA 1
ATOM 721 C C . ALA A 1 93 ? 9.912 -14.700 -5.723 1.00 85.31 93 ALA A C 1
ATOM 723 O O . ALA A 1 93 ? 11.044 -14.215 -5.668 1.00 85.31 93 ALA A O 1
ATOM 724 N N . TYR A 1 94 ? 9.085 -14.757 -4.689 1.00 86.12 94 TYR A N 1
ATOM 725 C CA . TYR A 1 94 ? 9.340 -14.169 -3.382 1.00 86.12 94 TYR A CA 1
ATOM 726 C C . TYR A 1 94 ? 9.329 -12.622 -3.383 1.00 86.12 94 TYR A C 1
ATOM 728 O O . TYR A 1 94 ? 8.812 -11.982 -4.304 1.00 86.12 94 TYR A O 1
ATOM 736 N N . HIS A 1 95 ? 9.860 -12.014 -2.318 1.00 89.19 95 HIS A N 1
ATOM 737 C CA . HIS A 1 95 ? 9.799 -10.582 -2.033 1.00 89.19 95 HIS A CA 1
ATOM 738 C C . HIS A 1 95 ? 11.174 -10.001 -1.694 1.00 89.19 95 HIS A C 1
ATOM 740 O O . HIS A 1 95 ? 12.137 -10.715 -1.420 1.00 89.19 95 HIS A O 1
ATOM 746 N N . GLY A 1 96 ? 11.264 -8.669 -1.694 1.00 85.44 96 GLY A N 1
ATOM 747 C CA . GLY A 1 96 ? 12.491 -7.932 -1.372 1.00 85.44 96 GLY A CA 1
ATOM 748 C C . GLY A 1 96 ? 13.406 -7.712 -2.577 1.00 85.44 96 GLY A C 1
ATOM 749 O O . GLY A 1 96 ? 14.443 -7.062 -2.463 1.00 85.44 96 GLY A O 1
ATOM 750 N N . GLU A 1 97 ? 13.011 -8.196 -3.750 1.00 84.12 97 GLU A N 1
ATOM 751 C CA . GLU A 1 97 ? 13.800 -8.084 -4.976 1.00 84.12 97 GLU A CA 1
ATOM 752 C C . GLU A 1 97 ? 13.208 -7.090 -5.979 1.00 84.12 97 GLU A C 1
ATOM 754 O O . GLU A 1 97 ? 13.897 -6.698 -6.915 1.00 84.12 97 GLU A O 1
ATOM 759 N N . ALA A 1 98 ? 11.974 -6.619 -5.788 1.00 89.75 98 ALA A N 1
ATOM 760 C CA . ALA A 1 98 ? 11.347 -5.679 -6.707 1.00 89.75 98 ALA A CA 1
ATOM 761 C C . ALA A 1 98 ? 10.357 -4.733 -6.020 1.00 89.75 98 ALA A C 1
ATOM 763 O O . ALA A 1 98 ? 10.088 -4.822 -4.826 1.00 89.75 98 ALA A O 1
ATOM 764 N N . LEU A 1 99 ? 9.832 -3.788 -6.800 1.00 95.31 99 LEU A N 1
ATOM 765 C CA . LEU A 1 99 ? 8.803 -2.837 -6.369 1.00 95.31 99 LEU A CA 1
ATOM 766 C C . LEU A 1 99 ? 7.554 -2.899 -7.258 1.00 95.31 99 LEU A C 1
ATOM 768 O O . LEU A 1 99 ? 6.835 -1.905 -7.357 1.00 95.31 99 LEU A O 1
ATOM 772 N N . TYR A 1 100 ? 7.313 -4.044 -7.904 1.00 94.88 100 TYR A N 1
ATOM 773 C CA . TYR A 1 100 ? 6.041 -4.336 -8.568 1.00 94.88 100 TYR A CA 1
ATOM 774 C C . TYR A 1 100 ? 4.920 -4.475 -7.540 1.00 94.88 100 TYR A C 1
ATOM 776 O O . TYR A 1 100 ? 5.161 -4.701 -6.347 1.00 94.88 100 TYR A O 1
ATOM 784 N N . ARG A 1 101 ? 3.683 -4.313 -8.000 1.00 95.12 101 ARG A N 1
ATOM 785 C CA . ARG A 1 101 ? 2.472 -4.292 -7.177 1.00 95.12 101 ARG A CA 1
ATOM 786 C C . ARG A 1 101 ? 2.344 -5.526 -6.305 1.00 95.12 101 ARG A C 1
ATOM 788 O O . ARG A 1 101 ? 1.948 -5.372 -5.156 1.00 95.12 101 ARG A O 1
ATOM 795 N N . GLU A 1 102 ? 2.734 -6.695 -6.793 1.00 94.69 102 GLU A N 1
ATOM 796 C CA . GLU A 1 102 ? 2.729 -7.948 -6.038 1.00 94.69 102 GLU A CA 1
ATOM 797 C C . GLU A 1 102 ? 3.479 -7.816 -4.706 1.00 94.69 102 GLU A C 1
ATOM 799 O O . GLU A 1 102 ? 3.033 -8.376 -3.714 1.00 94.69 102 GLU A O 1
ATOM 804 N N . GLN A 1 103 ? 4.552 -7.015 -4.638 1.00 95.00 103 GLN A N 1
ATOM 805 C CA . GLN A 1 103 ? 5.366 -6.842 -3.426 1.00 95.00 103 GLN A CA 1
ATOM 806 C C . GLN A 1 103 ? 5.002 -5.608 -2.586 1.00 95.00 103 GLN A C 1
ATOM 808 O O . GLN A 1 103 ? 5.340 -5.560 -1.404 1.00 95.00 103 GLN A O 1
ATOM 813 N N . VAL A 1 104 ? 4.325 -4.601 -3.149 1.00 95.81 104 VAL A N 1
ATOM 814 C CA . VAL A 1 104 ? 4.057 -3.323 -2.446 1.00 95.81 104 VAL A CA 1
ATOM 815 C C . VAL A 1 104 ? 2.574 -3.028 -2.209 1.00 95.81 104 VAL A C 1
ATOM 817 O O . VAL A 1 104 ? 2.244 -2.148 -1.412 1.00 95.81 104 VAL A O 1
ATOM 820 N N . TYR A 1 105 ? 1.665 -3.741 -2.876 1.00 95.62 105 TYR A N 1
ATOM 821 C CA . TYR A 1 105 ? 0.221 -3.568 -2.740 1.00 95.62 105 TYR A CA 1
ATOM 822 C C . TYR A 1 105 ? -0.356 -4.570 -1.734 1.00 95.62 105 TYR A C 1
ATOM 824 O O . TYR A 1 105 ? -0.803 -5.659 -2.080 1.00 95.62 105 TYR A O 1
ATOM 832 N N . VAL A 1 106 ? -0.345 -4.172 -0.464 1.00 97.50 106 VAL A N 1
ATOM 833 C CA . VAL A 1 106 ? -0.742 -5.007 0.679 1.00 97.50 106 VAL A CA 1
ATOM 834 C C . VAL A 1 106 ? -2.177 -4.733 1.147 1.00 97.50 106 VAL A C 1
ATOM 836 O O . VAL A 1 106 ? -2.699 -3.632 0.928 1.00 97.50 106 VAL A O 1
ATOM 839 N N . PRO A 1 107 ? -2.840 -5.692 1.826 1.00 97.50 107 PRO A N 1
ATOM 840 C CA . PRO A 1 107 ? -4.107 -5.419 2.496 1.00 97.50 107 PRO A CA 1
ATOM 841 C C . PRO A 1 107 ? -3.931 -4.348 3.579 1.00 97.50 107 PRO A C 1
ATOM 843 O O . PRO A 1 107 ? -2.905 -4.297 4.245 1.00 97.50 107 PRO A O 1
ATOM 846 N N . LEU A 1 108 ? -4.953 -3.518 3.792 1.00 98.12 108 LEU A N 1
ATOM 847 C CA . LEU A 1 108 ? -5.043 -2.627 4.949 1.00 98.12 108 LEU A CA 1
ATOM 848 C C . LEU A 1 108 ? -6.511 -2.454 5.341 1.00 98.12 108 LEU A C 1
ATOM 850 O O . LEU A 1 108 ? -7.275 -1.772 4.656 1.00 98.12 108 LEU A O 1
ATOM 854 N N . VAL A 1 109 ? -6.912 -3.084 6.442 1.00 98.00 109 VAL A N 1
ATOM 855 C CA . VAL A 1 109 ? -8.287 -3.057 6.955 1.00 98.00 109 VAL A CA 1
ATOM 856 C C . VAL A 1 109 ? -8.283 -2.515 8.374 1.00 98.00 109 VAL A C 1
ATOM 858 O O . VAL A 1 109 ? -7.592 -3.047 9.238 1.00 98.00 109 VAL A O 1
ATOM 861 N N . PHE A 1 110 ? -9.092 -1.485 8.617 1.00 98.31 110 PHE A N 1
ATOM 862 C CA . PHE A 1 110 ? -9.385 -0.974 9.953 1.00 98.31 110 PHE A CA 1
ATOM 863 C C . PHE A 1 110 ? -10.781 -1.423 10.371 1.00 98.31 110 PHE A C 1
ATOM 865 O O . PHE A 1 110 ? -11.747 -1.250 9.629 1.00 98.31 110 PHE A O 1
ATOM 872 N N . TRP A 1 111 ? -10.896 -1.955 11.582 1.00 97.44 111 TRP A N 1
ATOM 873 C CA . TRP A 1 111 ? -12.166 -2.313 12.191 1.00 97.44 111 TRP A CA 1
ATOM 874 C C . TRP A 1 111 ? -12.191 -1.821 13.635 1.00 97.44 111 TRP A C 1
ATOM 876 O O . TRP A 1 111 ? -11.347 -2.195 14.447 1.00 97.44 111 TRP A O 1
ATOM 886 N N . PHE A 1 112 ? -13.142 -0.941 13.947 1.00 97.25 112 PHE A N 1
ATOM 887 C CA . PHE A 1 112 ? -13.349 -0.438 15.301 1.00 97.25 112 PHE A CA 1
ATOM 888 C C . PHE A 1 112 ? -14.802 0.043 15.457 1.00 97.25 112 PHE A C 1
ATOM 890 O O . PHE A 1 112 ? -15.131 1.143 14.997 1.00 97.25 112 PHE A O 1
ATOM 897 N N . PRO A 1 113 ? -15.696 -0.775 16.045 1.00 95.31 113 PRO A N 1
ATOM 898 C CA . PRO A 1 113 ? -17.122 -0.472 16.138 1.00 95.31 113 PRO A CA 1
ATOM 899 C C . PRO A 1 113 ? -17.402 0.888 16.766 1.00 95.31 113 PRO A C 1
ATOM 901 O O . PRO A 1 113 ? -16.861 1.220 17.814 1.00 95.31 113 PRO A O 1
ATOM 904 N N . GLY A 1 114 ? -18.254 1.684 16.118 1.00 93.50 114 GLY A N 1
ATOM 905 C CA . GLY A 1 114 ? -18.607 3.032 16.577 1.00 93.50 114 GLY A CA 1
ATOM 906 C C . GLY A 1 114 ? -17.553 4.114 16.305 1.00 93.50 114 GLY A C 1
ATOM 907 O O . GLY A 1 114 ? -17.834 5.287 16.540 1.00 93.50 114 GLY A O 1
ATOM 908 N N . HIS A 1 115 ? -16.378 3.753 15.777 1.00 94.62 115 HIS A N 1
ATOM 909 C CA . HIS A 1 115 ? -15.276 4.682 15.498 1.00 94.62 115 HIS A CA 1
ATOM 910 C C . HIS A 1 115 ? -14.852 4.694 14.023 1.00 94.62 115 HIS A C 1
ATOM 912 O O . HIS A 1 115 ? -14.571 5.757 13.475 1.00 94.62 115 HIS A O 1
ATOM 918 N N . VAL A 1 116 ? -14.822 3.528 13.374 1.00 96.94 116 VAL A N 1
ATOM 919 C CA . VAL A 1 116 ? -14.529 3.373 11.941 1.00 96.94 116 VAL A CA 1
ATOM 920 C C . VAL A 1 116 ? -15.826 2.989 11.218 1.00 96.94 116 VAL A C 1
ATOM 922 O O . VAL A 1 116 ? -16.528 2.090 11.688 1.00 96.94 116 VAL A O 1
ATOM 925 N N . PRO A 1 117 ? -16.183 3.655 10.103 1.00 96.06 117 PRO A N 1
ATOM 926 C CA . PRO A 1 117 ? -17.424 3.370 9.393 1.00 96.06 117 PRO A CA 1
ATOM 927 C C . PRO A 1 117 ? -17.404 1.984 8.739 1.00 96.06 117 PRO A C 1
ATOM 929 O O . PRO A 1 117 ? -16.411 1.557 8.150 1.00 96.06 117 PRO A O 1
ATOM 932 N N . GLU A 1 118 ? -18.537 1.289 8.803 1.00 95.25 118 GLU A N 1
ATOM 933 C CA . GLU A 1 118 ? -18.701 -0.009 8.154 1.00 95.25 118 GLU A CA 1
ATOM 934 C C . GLU A 1 118 ? -18.799 0.124 6.630 1.00 95.25 118 GLU A C 1
ATOM 936 O O . GLU A 1 118 ? -19.389 1.071 6.109 1.00 95.25 118 GLU A O 1
ATOM 941 N N . ARG A 1 119 ? -18.294 -0.887 5.911 1.00 94.69 119 ARG A N 1
ATOM 942 C CA . ARG A 1 119 ? -18.450 -1.043 4.451 1.00 94.69 119 ARG A CA 1
ATOM 943 C C . ARG A 1 119 ? -17.928 0.138 3.615 1.00 94.69 119 ARG A C 1
ATOM 945 O O . ARG A 1 119 ? -18.350 0.312 2.473 1.00 94.69 119 ARG A O 1
ATOM 952 N N . VAL A 1 120 ? -16.986 0.921 4.142 1.00 96.38 120 VAL A N 1
ATOM 953 C CA . VAL A 1 120 ? -16.295 1.970 3.382 1.00 96.38 120 VAL A CA 1
ATOM 954 C C . VAL A 1 120 ? -15.038 1.398 2.733 1.00 96.38 120 VAL A C 1
ATOM 956 O O . VAL A 1 120 ? -14.207 0.786 3.398 1.00 96.38 120 VAL A O 1
ATOM 959 N N . ARG A 1 121 ? -14.882 1.630 1.426 1.00 96.06 121 ARG A N 1
ATOM 960 C CA . ARG A 1 121 ? -13.637 1.388 0.691 1.00 96.06 121 ARG A CA 1
ATOM 961 C C . ARG A 1 121 ? -13.011 2.731 0.334 1.00 96.06 121 ARG A C 1
ATOM 963 O O . ARG A 1 121 ? -13.658 3.555 -0.305 1.00 96.06 121 ARG A O 1
ATOM 970 N N . VAL A 1 122 ? -11.758 2.920 0.729 1.00 94.94 122 VAL A N 1
ATOM 971 C CA . VAL A 1 122 ? -10.936 4.083 0.372 1.00 94.94 122 VAL A CA 1
ATOM 972 C C . VAL A 1 122 ? -10.198 3.753 -0.934 1.00 94.94 122 VAL A C 1
ATOM 974 O O . VAL A 1 122 ? -9.383 2.831 -0.928 1.00 94.94 122 VAL A O 1
ATOM 977 N N . PRO A 1 123 ? -10.520 4.401 -2.072 1.00 92.25 123 PRO A N 1
ATOM 978 C CA . PRO A 1 123 ? -9.850 4.144 -3.351 1.00 92.25 123 PRO A CA 1
ATOM 979 C C . PRO A 1 123 ? -8.486 4.839 -3.480 1.00 92.25 123 PRO A C 1
ATOM 981 O O . PRO A 1 123 ? -7.743 4.552 -4.418 1.00 92.25 123 PRO A O 1
ATOM 984 N N . GLU A 1 124 ? -8.175 5.785 -2.593 1.00 93.38 124 GLU A N 1
ATOM 985 C CA . GLU A 1 124 ? -6.898 6.490 -2.569 1.00 93.38 124 GLU A CA 1
ATOM 986 C C . GLU A 1 124 ? -5.729 5.563 -2.226 1.00 93.38 124 GLU A C 1
ATOM 988 O O . GLU A 1 124 ? -5.856 4.629 -1.434 1.00 93.38 124 GLU A O 1
ATOM 993 N N . VAL A 1 125 ? -4.558 5.873 -2.784 1.00 93.75 125 VAL A N 1
ATOM 994 C CA . VAL A 1 125 ? -3.311 5.205 -2.408 1.00 93.75 125 VAL A CA 1
ATOM 995 C C . VAL A 1 125 ? -2.880 5.695 -1.031 1.00 93.75 125 VAL A C 1
ATOM 997 O O . VAL A 1 125 ? -2.838 6.895 -0.760 1.00 93.75 125 VAL A O 1
ATOM 1000 N N . VAL A 1 126 ? -2.554 4.748 -0.159 1.00 95.31 126 VAL A N 1
ATOM 1001 C CA . VAL A 1 126 ? -2.142 4.990 1.225 1.00 95.31 126 VAL A CA 1
ATOM 1002 C C . VAL A 1 126 ? -0.884 4.189 1.541 1.00 95.31 126 VAL A C 1
ATOM 1004 O O . VAL A 1 126 ? -0.481 3.316 0.778 1.00 95.31 126 VAL A O 1
ATOM 1007 N N . SER A 1 127 ? -0.240 4.501 2.663 1.00 95.06 127 SER A N 1
ATOM 1008 C CA . SER A 1 127 ? 0.977 3.825 3.108 1.00 95.06 127 SER A CA 1
ATOM 1009 C C . SER A 1 127 ? 0.792 3.267 4.512 1.00 95.06 127 SER A C 1
ATOM 1011 O O . SER A 1 127 ? 0.218 3.938 5.373 1.00 95.06 127 SER A O 1
ATOM 1013 N N . ASN A 1 128 ? 1.383 2.101 4.781 1.00 96.00 128 ASN A N 1
ATOM 1014 C CA . ASN A 1 128 ? 1.517 1.562 6.137 1.00 96.00 128 ASN A CA 1
ATOM 1015 C C . ASN A 1 128 ? 2.191 2.555 7.104 1.00 96.00 128 ASN A C 1
ATOM 1017 O O . ASN A 1 128 ? 1.910 2.544 8.301 1.00 96.00 128 ASN A O 1
ATOM 1021 N N . ALA A 1 129 ? 3.005 3.490 6.597 1.00 94.25 129 ALA A N 1
ATOM 1022 C CA . ALA A 1 129 ? 3.603 4.555 7.402 1.00 94.25 129 ALA A CA 1
ATOM 1023 C C . ALA A 1 129 ? 2.574 5.524 8.029 1.00 94.25 129 ALA A C 1
ATOM 1025 O O . ALA A 1 129 ? 2.924 6.254 8.955 1.00 94.25 129 ALA A O 1
ATOM 1026 N N . SER A 1 130 ? 1.316 5.527 7.570 1.00 94.62 130 SER A N 1
ATOM 1027 C CA . SER A 1 130 ? 0.215 6.281 8.186 1.00 94.62 130 SER A CA 1
ATOM 1028 C C . SER A 1 130 ? -0.471 5.547 9.343 1.00 94.62 130 SER A C 1
ATOM 1030 O O . SER A 1 130 ? -1.250 6.171 10.069 1.00 94.62 130 SER A O 1
ATOM 1032 N N . ILE A 1 131 ? -0.224 4.244 9.542 1.00 96.31 131 ILE A N 1
ATOM 1033 C CA . ILE A 1 131 ? -0.905 3.447 10.579 1.00 96.31 131 ILE A CA 1
ATOM 1034 C C . ILE A 1 131 ? -0.709 4.053 11.979 1.00 96.31 131 ILE A C 1
ATOM 1036 O O . ILE A 1 131 ? -1.720 4.272 12.649 1.00 96.31 131 ILE A O 1
ATOM 1040 N N . PRO A 1 132 ? 0.513 4.413 12.428 1.00 95.06 132 PRO A N 1
ATOM 1041 C CA . PRO A 1 132 ? 0.705 4.960 13.772 1.00 95.06 132 PRO A CA 1
ATOM 1042 C C . PRO A 1 132 ? -0.076 6.259 14.015 1.00 95.06 132 PRO A C 1
ATOM 1044 O O . PRO A 1 132 ? -0.767 6.384 15.025 1.00 95.06 132 PRO A O 1
ATOM 1047 N N . ALA A 1 133 ? -0.036 7.200 13.064 1.00 94.44 133 ALA A N 1
ATOM 1048 C CA . ALA A 1 133 ? -0.790 8.451 13.153 1.00 94.44 133 ALA A CA 1
ATOM 1049 C C . ALA A 1 133 ? -2.309 8.203 13.173 1.00 94.44 133 ALA A C 1
ATOM 1051 O O . ALA A 1 133 ? -3.037 8.853 13.921 1.00 94.44 133 ALA A O 1
ATOM 1052 N N . THR A 1 134 ? -2.780 7.220 12.401 1.00 95.44 134 THR A N 1
ATOM 1053 C CA . THR A 1 134 ? -4.195 6.821 12.353 1.00 95.44 134 THR A CA 1
ATOM 1054 C C . THR A 1 134 ? -4.659 6.212 13.673 1.00 95.44 134 THR A C 1
ATOM 1056 O O . THR A 1 134 ? -5.736 6.555 14.153 1.00 95.44 134 THR A O 1
ATOM 1059 N N . VAL A 1 135 ? -3.835 5.368 14.305 1.00 96.31 135 VAL A N 1
ATOM 1060 C CA . VAL A 1 135 ? -4.121 4.812 15.638 1.00 96.31 135 VAL A CA 1
ATOM 1061 C C . VAL A 1 135 ? -4.257 5.931 16.669 1.00 96.31 135 VAL A C 1
ATOM 1063 O O . VAL A 1 135 ? -5.239 5.950 17.408 1.00 96.31 135 VAL A O 1
ATOM 1066 N N . LEU A 1 136 ? -3.323 6.890 16.704 1.00 95.19 136 LEU A N 1
ATOM 1067 C CA . LEU A 1 136 ? -3.419 8.012 17.644 1.00 95.19 136 LEU A CA 1
ATOM 1068 C C . LEU A 1 136 ? -4.675 8.856 17.408 1.00 95.19 136 LEU A C 1
ATOM 1070 O O . LEU A 1 136 ? -5.351 9.202 18.377 1.00 95.19 136 LEU A O 1
ATOM 1074 N N . SER A 1 137 ? -5.010 9.136 16.143 1.00 94.25 137 SER A N 1
ATOM 1075 C CA . SER A 1 137 ? -6.219 9.889 15.785 1.00 94.25 137 SER A CA 1
ATOM 1076 C C . SER A 1 137 ? -7.491 9.178 16.265 1.00 94.25 137 SER A C 1
ATOM 1078 O O . SER A 1 137 ? -8.305 9.763 16.982 1.00 94.25 137 SER A O 1
ATOM 1080 N N . LEU A 1 138 ? -7.625 7.877 15.972 1.00 95.50 138 LEU A N 1
ATOM 1081 C CA . LEU A 1 138 ? -8.781 7.064 16.374 1.00 95.50 138 LEU A CA 1
ATOM 1082 C C . LEU A 1 138 ? -8.936 6.954 17.896 1.00 95.50 138 LEU A C 1
ATOM 1084 O O . LEU A 1 138 ? -10.058 6.969 18.405 1.00 95.50 138 LEU A O 1
ATOM 1088 N N . LEU A 1 139 ? -7.821 6.879 18.625 1.00 94.75 139 LEU A N 1
ATOM 1089 C CA . LEU A 1 139 ? -7.803 6.846 20.089 1.00 94.75 139 LEU A CA 1
ATOM 1090 C C . LEU A 1 139 ? -7.910 8.241 20.730 1.00 94.75 139 LEU A C 1
ATOM 1092 O O . LEU A 1 139 ? -7.915 8.342 21.957 1.00 94.75 139 LEU A O 1
ATOM 1096 N N . LYS A 1 140 ? -8.017 9.311 19.927 1.00 93.12 140 LYS A N 1
ATOM 1097 C CA . LYS A 1 140 ? -8.065 10.716 20.373 1.00 93.12 140 LYS A CA 1
ATOM 1098 C C . LYS A 1 140 ? -6.872 11.102 21.253 1.00 93.12 140 LYS A C 1
ATOM 1100 O O . LYS A 1 140 ? -7.003 11.883 22.197 1.00 93.12 140 LYS A O 1
ATOM 1105 N N . LEU A 1 141 ? -5.710 10.533 20.949 1.00 92.25 141 LEU A N 1
ATOM 1106 C CA . LEU A 1 141 ? -4.449 10.852 21.605 1.00 92.25 141 LEU A CA 1
ATOM 1107 C C . LEU A 1 141 ? -3.779 12.036 20.905 1.00 92.25 141 LEU A C 1
ATOM 1109 O O . LEU A 1 141 ? -4.034 12.315 19.733 1.00 92.25 141 LEU A O 1
ATOM 1113 N N . ALA A 1 142 ? -2.916 12.745 21.633 1.00 86.25 142 ALA A N 1
ATOM 1114 C CA . ALA A 1 142 ? -2.174 13.864 21.066 1.00 86.25 142 ALA A CA 1
ATOM 1115 C C . ALA A 1 142 ? -1.309 13.389 19.880 1.00 86.25 142 ALA A C 1
ATOM 1117 O O . ALA A 1 142 ? -0.639 12.358 19.999 1.00 86.25 142 ALA A O 1
ATOM 1118 N N . PRO A 1 143 ? -1.303 14.114 18.747 1.00 79.44 143 PRO A N 1
ATOM 1119 C CA . PRO A 1 143 ? -0.486 13.744 17.605 1.00 79.44 143 PRO A CA 1
ATOM 1120 C C . PRO A 1 143 ? 0.997 13.839 17.963 1.00 79.44 143 PRO A C 1
ATOM 1122 O O . PRO A 1 143 ? 1.444 14.803 18.584 1.00 79.44 143 PRO A O 1
ATOM 1125 N N . VAL A 1 144 ? 1.768 12.847 17.524 1.00 77.38 144 VAL A N 1
ATOM 1126 C CA . VAL A 1 144 ? 3.230 12.917 17.531 1.00 77.38 144 VAL A CA 1
ATOM 1127 C C . VAL A 1 144 ? 3.656 13.551 16.212 1.00 77.38 144 VAL A C 1
ATOM 1129 O O . VAL A 1 144 ? 3.309 13.054 15.141 1.00 77.38 144 VAL A O 1
ATOM 1132 N N . THR A 1 145 ? 4.390 14.659 16.286 1.00 74.31 145 THR A N 1
ATOM 1133 C CA . THR A 1 145 ? 4.816 15.450 15.118 1.00 74.31 145 THR A CA 1
ATOM 1134 C C . THR A 1 145 ? 5.811 14.729 14.214 1.00 74.31 145 THR A C 1
ATOM 1136 O O . THR A 1 145 ? 6.010 15.143 13.077 1.00 74.31 145 THR A O 1
ATOM 1139 N N . ASP A 1 146 ? 6.414 13.647 14.702 1.00 81.38 146 ASP A N 1
ATOM 1140 C CA . ASP A 1 146 ? 7.529 12.969 14.039 1.00 81.38 146 ASP A CA 1
ATOM 1141 C C . ASP A 1 146 ? 7.073 11.882 13.051 1.00 81.38 146 ASP A C 1
ATOM 1143 O O . ASP A 1 146 ? 7.897 11.278 12.358 1.00 81.38 146 ASP A O 1
ATOM 1147 N N . PHE A 1 147 ? 5.766 11.606 12.953 1.00 84.06 147 PHE A N 1
ATOM 1148 C CA . PHE A 1 147 ? 5.276 10.662 11.954 1.00 84.06 147 PHE A CA 1
ATOM 1149 C C . PHE A 1 147 ? 5.372 11.245 10.546 1.00 84.06 147 PHE A C 1
ATOM 1151 O O . PHE A 1 147 ? 4.844 12.311 10.242 1.00 84.06 147 PHE A O 1
ATOM 1158 N N . ARG A 1 148 ? 6.002 10.478 9.649 1.00 79.62 148 ARG A N 1
ATOM 1159 C CA . ARG A 1 148 ? 6.229 10.866 8.248 1.00 79.62 148 ARG A CA 1
ATOM 1160 C C . ARG A 1 148 ? 4.954 11.086 7.438 1.00 79.62 148 ARG A C 1
ATOM 1162 O O . ARG A 1 148 ? 5.008 11.735 6.397 1.00 79.62 148 ARG A O 1
ATOM 1169 N N . ARG A 1 149 ? 3.836 10.483 7.841 1.00 88.31 149 ARG A N 1
ATOM 1170 C CA . ARG A 1 149 ? 2.581 10.516 7.088 1.00 88.31 149 ARG A CA 1
ATOM 1171 C C . ARG A 1 149 ? 1.416 10.885 8.010 1.00 88.31 149 ARG A C 1
ATOM 1173 O O . ARG A 1 149 ? 1.399 10.442 9.159 1.00 88.31 149 ARG A O 1
ATOM 1180 N N . PRO A 1 150 ? 0.437 11.658 7.510 1.00 89.56 150 PRO A N 1
ATOM 1181 C CA . PRO A 1 150 ? -0.759 11.988 8.270 1.00 89.56 150 PRO A CA 1
ATOM 1182 C C . PRO A 1 150 ? -1.636 10.751 8.496 1.00 89.56 150 PRO A C 1
ATOM 1184 O O . PRO A 1 150 ? -1.491 9.722 7.825 1.00 89.56 150 PRO A O 1
ATOM 1187 N N . ALA A 1 151 ? -2.565 10.887 9.439 1.00 93.44 151 ALA A N 1
ATOM 1188 C CA . ALA A 1 151 ? -3.595 9.901 9.722 1.00 93.44 151 ALA A CA 1
ATOM 1189 C C . ALA A 1 151 ? -4.562 9.721 8.532 1.00 93.44 151 ALA A C 1
ATOM 1191 O O . ALA A 1 151 ? -4.792 10.652 7.756 1.00 93.44 151 ALA A O 1
ATOM 1192 N N . LEU A 1 152 ? -5.118 8.516 8.383 1.00 94.88 152 LEU A N 1
ATOM 1193 C CA . LEU A 1 152 ? -5.984 8.142 7.257 1.00 94.88 152 LEU A CA 1
ATOM 1194 C C . LEU A 1 152 ? -7.471 8.407 7.506 1.00 94.88 152 LEU A C 1
ATOM 1196 O O . LEU A 1 152 ? -8.267 8.325 6.574 1.00 94.88 152 LEU A O 1
ATOM 1200 N N . ASP A 1 153 ? -7.870 8.741 8.731 1.00 94.38 153 ASP A N 1
ATOM 1201 C CA . ASP A 1 153 ? -9.276 8.851 9.116 1.00 94.38 153 ASP A CA 1
ATOM 1202 C C . ASP A 1 153 ? -10.031 9.982 8.414 1.00 94.38 153 ASP A C 1
ATOM 1204 O O . ASP A 1 153 ? -11.240 9.884 8.183 1.00 94.38 153 ASP A O 1
ATOM 1208 N N . GLY A 1 154 ? -9.307 10.995 7.933 1.00 94.31 154 GLY A N 1
ATOM 1209 C CA . GLY A 1 154 ? -9.850 12.003 7.027 1.00 94.31 154 GLY A CA 1
ATOM 1210 C C . GLY A 1 154 ? -10.413 11.425 5.720 1.00 94.31 154 GLY A C 1
ATOM 1211 O O . GLY A 1 154 ? -11.338 11.996 5.144 1.00 94.31 154 GLY A O 1
ATOM 1212 N N . LEU A 1 155 ? -9.886 10.295 5.233 1.00 95.06 155 LEU A N 1
ATOM 1213 C CA . LEU A 1 155 ? -10.284 9.711 3.947 1.00 95.06 155 LEU A CA 1
ATOM 1214 C C . LEU A 1 155 ? -11.684 9.090 4.008 1.00 95.06 155 LEU A C 1
ATOM 1216 O O . LEU A 1 155 ? -12.476 9.289 3.089 1.00 95.06 155 LEU A O 1
ATOM 1220 N N . TRP A 1 156 ? -12.021 8.390 5.097 1.00 94.38 156 TRP A N 1
ATOM 1221 C CA . TRP A 1 156 ? -13.351 7.789 5.268 1.00 94.38 156 TRP A CA 1
ATOM 1222 C C . TRP A 1 156 ? -14.373 8.719 5.930 1.00 94.38 156 TRP A C 1
ATOM 1224 O O . TRP A 1 156 ? -15.571 8.485 5.805 1.00 94.38 156 TRP A O 1
ATOM 1234 N N . THR A 1 157 ? -13.931 9.785 6.603 1.00 92.50 157 THR A N 1
ATOM 1235 C CA . THR A 1 157 ? -14.822 10.852 7.107 1.00 92.50 157 THR A CA 1
ATOM 1236 C C . THR A 1 157 ? -15.085 11.954 6.078 1.00 92.50 157 THR A C 1
ATOM 1238 O O . THR A 1 157 ? -15.975 12.778 6.275 1.00 92.50 157 THR A O 1
ATOM 1241 N N . GLY A 1 158 ? -14.328 11.977 4.977 1.00 91.50 158 GLY A N 1
ATOM 1242 C CA . GLY A 1 158 ? -14.435 12.993 3.928 1.00 91.50 158 GLY A CA 1
ATOM 1243 C C . GLY A 1 158 ? -13.792 14.338 4.284 1.00 91.50 158 GLY A C 1
ATOM 1244 O O . GLY A 1 158 ? -14.019 15.318 3.580 1.00 91.50 158 GLY A O 1
ATOM 1245 N N . THR A 1 159 ? -12.997 14.400 5.355 1.00 91.94 159 THR A N 1
ATOM 1246 C CA . THR A 1 159 ? -12.324 15.620 5.833 1.00 91.94 159 THR A CA 1
ATOM 1247 C C . THR A 1 159 ? -10.853 15.708 5.416 1.00 91.94 159 THR A C 1
ATOM 1249 O O . THR A 1 159 ? -10.189 16.695 5.730 1.00 91.94 159 THR A O 1
ATOM 1252 N N . ALA A 1 160 ? -10.328 14.700 4.706 1.00 89.38 160 ALA A N 1
ATOM 1253 C CA . ALA A 1 160 ? -8.945 14.694 4.240 1.00 89.38 160 ALA A CA 1
ATOM 1254 C C . ALA A 1 160 ? -8.652 15.925 3.357 1.00 89.38 160 ALA A C 1
ATOM 1256 O O . ALA A 1 160 ? -9.291 16.089 2.315 1.00 89.38 160 ALA A O 1
ATOM 1257 N N . PRO A 1 161 ? -7.660 16.761 3.719 1.00 82.00 161 PRO A N 1
ATOM 1258 C CA . PRO A 1 161 ? -7.358 17.990 2.985 1.00 82.00 161 PRO A CA 1
ATOM 1259 C C . PRO A 1 161 ? -6.737 17.714 1.611 1.00 82.00 161 PRO A C 1
ATOM 1261 O O . PRO A 1 161 ? -6.910 18.502 0.685 1.00 82.00 161 PRO A O 1
ATOM 1264 N N . ASN A 1 162 ? -6.025 16.592 1.465 1.00 81.88 162 ASN A N 1
ATOM 1265 C CA . ASN A 1 162 ? -5.505 16.118 0.191 1.00 81.88 162 ASN A CA 1
ATOM 1266 C C . ASN A 1 162 ? -5.747 14.609 0.055 1.00 81.88 162 ASN A C 1
ATOM 1268 O O . ASN A 1 162 ? -5.319 13.829 0.903 1.00 81.88 162 ASN A O 1
ATOM 1272 N N . ARG A 1 163 ? -6.426 14.218 -1.026 1.00 83.81 163 ARG A N 1
ATOM 1273 C CA . ARG A 1 163 ? -6.727 12.821 -1.388 1.00 83.81 163 ARG A CA 1
ATOM 1274 C C . ARG A 1 163 ? -5.803 12.288 -2.489 1.00 83.81 163 ARG A C 1
ATOM 1276 O O . ARG A 1 163 ? -5.723 11.085 -2.701 1.00 83.81 163 ARG A O 1
ATOM 1283 N N . ASN A 1 164 ? -5.071 13.175 -3.161 1.00 82.69 164 ASN A N 1
ATOM 1284 C CA . ASN A 1 164 ? -4.104 12.842 -4.198 1.00 82.69 164 ASN A CA 1
ATOM 1285 C C . ASN A 1 164 ? -2.698 12.885 -3.600 1.00 82.69 164 ASN A C 1
ATOM 1287 O O . ASN A 1 164 ? -1.939 13.829 -3.818 1.00 82.69 164 ASN A O 1
ATOM 1291 N N . VAL A 1 165 ? -2.382 11.874 -2.794 1.00 87.25 165 VAL A N 1
ATOM 1292 C CA . VAL A 1 165 ? -1.037 11.674 -2.249 1.00 87.25 165 VAL A CA 1
ATOM 1293 C C . VAL A 1 165 ? -0.303 10.600 -3.044 1.00 87.25 165 VAL A C 1
ATOM 1295 O O . VAL A 1 165 ? -0.904 9.622 -3.486 1.00 87.25 165 VAL A O 1
ATOM 1298 N N . SER A 1 166 ? 1.002 10.782 -3.210 1.00 93.06 166 SER A N 1
ATOM 1299 C CA . SER A 1 166 ? 1.898 9.765 -3.745 1.00 93.06 166 SER A CA 1
ATOM 1300 C C . SER A 1 166 ? 2.553 8.976 -2.610 1.00 93.06 166 SER A C 1
ATOM 1302 O O . SER A 1 166 ? 2.816 9.501 -1.521 1.00 93.06 166 SER A O 1
ATOM 1304 N N . VAL A 1 167 ? 2.821 7.696 -2.834 1.00 94.88 167 VAL A N 1
ATOM 1305 C CA . VAL A 1 167 ? 3.461 6.801 -1.870 1.00 94.88 167 VAL A CA 1
ATOM 1306 C C . VAL A 1 167 ? 4.821 6.376 -2.396 1.00 94.88 167 VAL A C 1
ATOM 1308 O O . VAL A 1 167 ? 4.945 5.958 -3.542 1.00 94.88 167 VAL A O 1
ATOM 1311 N N . LEU A 1 168 ? 5.831 6.528 -1.539 1.00 95.62 168 LEU A N 1
ATOM 1312 C CA . LEU A 1 168 ? 7.199 6.097 -1.796 1.00 95.62 168 LEU A CA 1
ATOM 1313 C C . LEU A 1 168 ? 7.381 4.679 -1.253 1.00 95.62 168 LEU A C 1
ATOM 1315 O O . LEU A 1 168 ? 7.074 4.441 -0.082 1.00 95.62 168 LEU A O 1
ATOM 1319 N N . SER A 1 169 ? 7.938 3.804 -2.081 1.00 96.12 169 SER A N 1
ATOM 1320 C CA . SER A 1 169 ? 8.453 2.488 -1.694 1.00 96.12 169 SER A CA 1
ATOM 1321 C C . SER A 1 169 ? 9.925 2.399 -2.090 1.00 96.12 169 SER A C 1
ATOM 1323 O O . SER A 1 169 ? 10.319 2.933 -3.128 1.00 96.12 169 SER A O 1
ATOM 1325 N N . GLU A 1 170 ? 10.750 1.750 -1.274 1.00 95.44 170 GLU A N 1
ATOM 1326 C CA . GLU A 1 170 ? 12.196 1.662 -1.494 1.00 95.44 170 GLU A CA 1
ATOM 1327 C C . GLU A 1 170 ? 12.693 0.263 -1.155 1.00 95.44 170 GLU A C 1
ATOM 1329 O O . GLU A 1 170 ? 12.227 -0.354 -0.199 1.00 95.44 170 GLU A O 1
ATOM 1334 N N . VAL A 1 171 ? 13.682 -0.205 -1.909 1.00 91.69 171 VAL A N 1
ATOM 1335 C CA . VAL A 1 171 ? 14.420 -1.426 -1.594 1.00 91.69 171 VAL A CA 1
ATOM 1336 C C . VAL A 1 171 ? 15.900 -1.213 -1.900 1.00 91.69 171 VAL A C 1
ATOM 1338 O O . VAL A 1 171 ? 16.278 -0.715 -2.964 1.00 91.69 171 VAL A O 1
ATOM 1341 N N . ALA A 1 172 ? 16.747 -1.519 -0.917 1.00 89.56 172 ALA A N 1
ATOM 1342 C CA . ALA A 1 172 ? 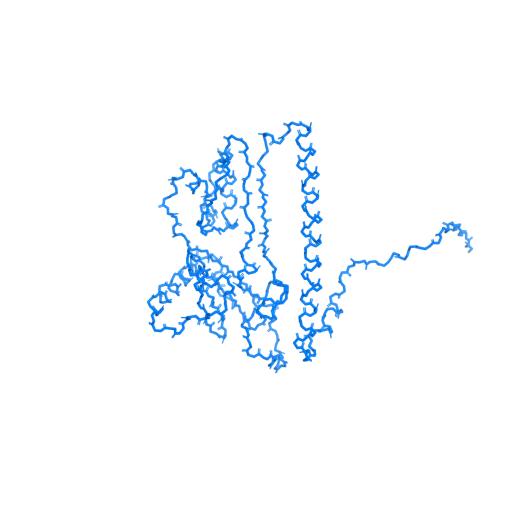18.193 -1.373 -1.034 1.00 89.56 172 ALA A CA 1
ATOM 1343 C C .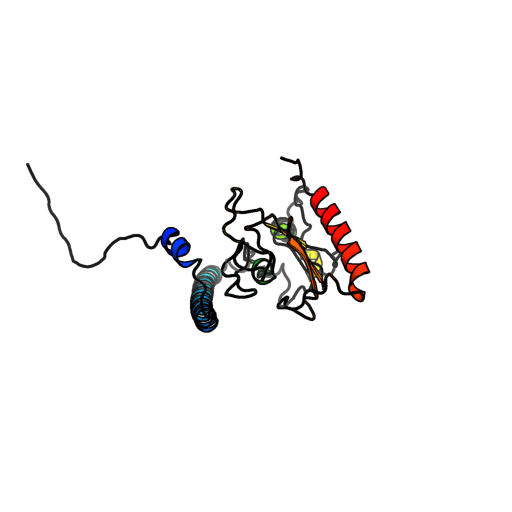 ALA A 1 172 ? 18.799 -2.536 -1.825 1.00 89.56 172 ALA A C 1
ATOM 1345 O O . ALA A 1 172 ? 18.210 -3.612 -1.914 1.00 89.56 172 ALA A O 1
ATOM 1346 N N . GLN A 1 173 ? 20.004 -2.330 -2.359 1.00 84.62 173 GLN A N 1
ATOM 1347 C CA . GLN A 1 173 ? 20.723 -3.403 -3.032 1.00 84.62 173 GLN A CA 1
ATOM 1348 C C . GLN A 1 173 ? 21.061 -4.528 -2.043 1.00 84.62 173 GLN A C 1
ATOM 1350 O O . GLN A 1 173 ? 21.706 -4.282 -1.023 1.00 84.62 173 GLN A O 1
ATOM 1355 N N . ILE A 1 174 ? 20.668 -5.763 -2.362 1.00 75.75 174 ILE A N 1
ATOM 1356 C CA . ILE A 1 174 ? 20.865 -6.914 -1.463 1.00 75.75 174 ILE A CA 1
ATOM 1357 C C . ILE A 1 174 ? 22.304 -7.467 -1.534 1.00 75.75 174 ILE A C 1
ATOM 1359 O O . ILE A 1 174 ? 22.836 -7.926 -0.523 1.00 75.75 174 ILE A O 1
ATOM 1363 N N . TYR A 1 175 ? 22.980 -7.384 -2.688 1.00 69.12 175 TYR A N 1
ATOM 1364 C CA . TYR A 1 175 ? 24.316 -7.970 -2.889 1.00 69.12 175 TYR A CA 1
ATOM 1365 C C . TYR A 1 175 ? 25.367 -6.935 -3.328 1.00 69.12 175 TYR A C 1
ATOM 1367 O O . TYR A 1 175 ? 25.414 -6.590 -4.505 1.00 69.12 175 TYR A O 1
ATOM 1375 N N . PRO A 1 176 ? 26.243 -6.448 -2.425 1.00 56.09 176 PRO A N 1
ATOM 1376 C CA . PRO A 1 176 ? 27.208 -5.388 -2.736 1.00 56.09 176 PRO A CA 1
ATOM 1377 C C . PRO A 1 176 ? 28.534 -5.850 -3.378 1.00 56.09 176 PRO A C 1
ATOM 1379 O O . PRO A 1 176 ? 29.355 -4.999 -3.708 1.00 56.09 176 PRO A O 1
ATOM 1382 N N . THR A 1 177 ? 28.795 -7.153 -3.556 1.00 52.31 177 THR A N 1
ATOM 1383 C CA . THR A 1 177 ? 30.093 -7.647 -4.070 1.00 52.31 177 THR A CA 1
ATOM 1384 C C . THR A 1 177 ? 30.004 -8.311 -5.441 1.00 52.31 177 THR A C 1
ATOM 1386 O O . THR A 1 177 ? 29.095 -9.083 -5.730 1.00 52.31 177 THR A O 1
ATOM 1389 N N . ALA A 1 178 ? 30.974 -7.947 -6.284 1.00 55.69 178 ALA A N 1
ATOM 1390 C CA . ALA A 1 178 ? 31.089 -8.278 -7.694 1.00 55.69 178 ALA A CA 1
ATOM 1391 C C . ALA A 1 178 ? 31.138 -9.788 -7.962 1.00 55.69 178 ALA A C 1
ATOM 1393 O O . ALA A 1 178 ? 32.011 -10.489 -7.457 1.00 55.69 178 ALA A O 1
ATOM 1394 N N . ALA A 1 179 ? 30.266 -10.246 -8.849 1.00 45.56 179 ALA A N 1
ATOM 1395 C CA . ALA A 1 179 ? 30.584 -11.334 -9.752 1.00 45.56 179 ALA A CA 1
ATOM 1396 C C . ALA A 1 179 ? 29.986 -10.953 -11.100 1.00 45.56 179 ALA A C 1
ATOM 1398 O O . ALA A 1 179 ? 28.787 -10.709 -11.220 1.00 45.56 179 ALA A O 1
ATOM 1399 N N . GLU A 1 180 ? 30.826 -10.900 -12.116 1.00 46.09 180 GLU A N 1
ATOM 1400 C CA . GLU A 1 180 ? 30.477 -10.693 -13.519 1.00 46.09 180 GLU A CA 1
ATOM 1401 C C . GLU A 1 180 ? 29.602 -11.847 -14.093 1.00 46.09 180 GLU A C 1
ATOM 1403 O O . GLU A 1 180 ? 29.436 -11.959 -15.301 1.00 46.09 180 GLU A O 1
ATOM 1408 N N . ASP A 1 181 ? 28.977 -12.663 -13.232 1.00 42.03 181 ASP A N 1
ATOM 1409 C CA . ASP A 1 181 ? 28.351 -13.959 -13.525 1.00 42.03 181 ASP A CA 1
ATOM 1410 C C . ASP A 1 181 ? 26.810 -13.974 -13.472 1.00 42.03 181 ASP A C 1
ATOM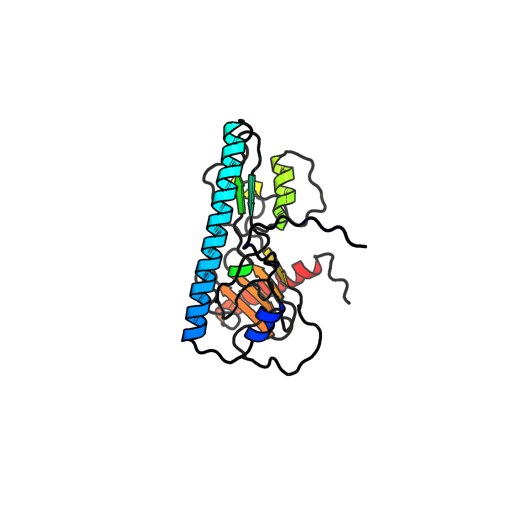 1412 O O . ASP A 1 181 ? 26.203 -15.001 -13.763 1.00 42.03 181 ASP A O 1
ATOM 1416 N N . LEU A 1 182 ? 26.137 -12.859 -13.165 1.00 46.44 182 LEU A N 1
ATOM 1417 C CA . LEU A 1 182 ? 24.668 -12.758 -13.278 1.00 46.44 182 LEU A CA 1
ATOM 1418 C C . LEU A 1 182 ? 24.241 -11.932 -14.494 1.00 46.44 182 LEU A C 1
ATOM 1420 O O . LEU A 1 182 ? 23.278 -11.170 -14.449 1.00 46.44 182 LEU A O 1
ATOM 1424 N N . VAL A 1 183 ? 24.921 -12.135 -15.626 1.00 43.88 183 VAL A N 1
ATOM 1425 C CA . VAL A 1 183 ? 24.380 -11.794 -16.957 1.00 43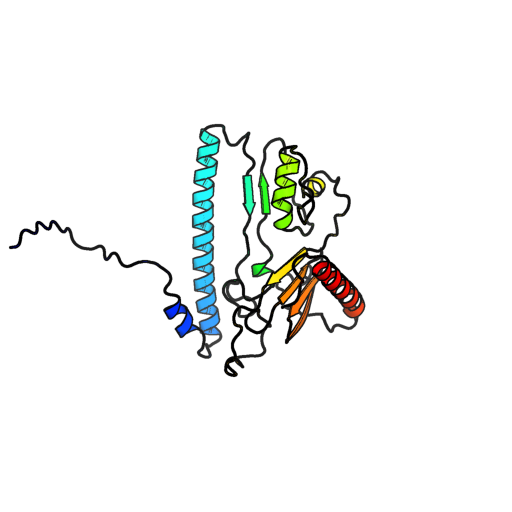.88 183 VAL A CA 1
ATOM 1426 C C . VAL A 1 183 ? 23.287 -12.805 -17.364 1.00 43.88 183 VAL A C 1
ATOM 1428 O O . VAL A 1 183 ? 23.062 -13.052 -18.547 1.00 43.88 183 VAL A O 1
ATOM 1431 N N . SER A 1 184 ? 22.573 -13.404 -16.405 1.00 43.91 184 SER A N 1
ATOM 1432 C CA . SER A 1 184 ? 21.351 -14.148 -16.689 1.00 43.91 184 SER A CA 1
ATOM 1433 C C . SER A 1 184 ? 20.196 -13.160 -16.822 1.00 43.91 184 SER A C 1
ATOM 1435 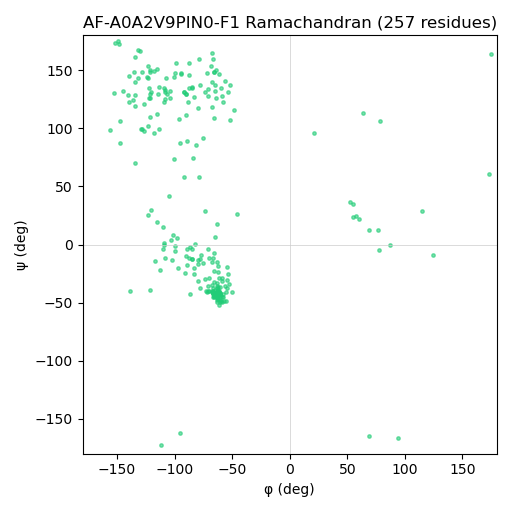O O . SER A 1 184 ? 19.466 -12.870 -15.883 1.00 43.91 184 SER A O 1
ATOM 1437 N N . GLU A 1 185 ? 20.096 -12.674 -18.054 1.00 46.41 185 GLU A N 1
ATOM 1438 C CA . GLU A 1 185 ? 18.862 -12.305 -18.737 1.00 46.41 185 GLU A CA 1
ATOM 1439 C C . GLU A 1 185 ? 18.228 -10.957 -18.365 1.00 46.41 185 GLU A C 1
ATOM 1441 O O . GLU A 1 185 ? 17.582 -10.757 -17.347 1.00 46.41 185 GLU A O 1
ATOM 1446 N N . LYS A 1 186 ? 18.389 -10.037 -19.321 1.00 48.44 186 LYS A N 1
ATOM 1447 C CA . LYS A 1 186 ? 17.751 -8.730 -19.559 1.00 48.44 186 LYS A CA 1
ATOM 1448 C C . LYS A 1 186 ? 16.214 -8.661 -19.423 1.00 48.44 186 LYS A C 1
ATOM 1450 O O . LYS A 1 186 ? 15.606 -7.841 -20.106 1.00 48.44 186 LYS A O 1
ATOM 1455 N N . LEU A 1 187 ? 15.556 -9.503 -18.639 1.00 59.22 187 LEU A N 1
ATOM 1456 C CA . LEU A 1 187 ? 14.102 -9.580 -18.668 1.00 59.22 187 LEU A CA 1
ATOM 1457 C C . LEU A 1 187 ? 13.457 -8.561 -17.721 1.00 59.22 187 LEU A C 1
ATOM 1459 O O . LEU A 1 187 ? 12.528 -7.889 -18.160 1.00 59.22 187 LEU A O 1
ATOM 1463 N N . VAL A 1 188 ? 13.964 -8.363 -16.490 1.00 70.69 188 VAL A N 1
ATOM 1464 C CA . VAL A 1 188 ? 13.311 -7.492 -15.487 1.00 70.69 188 VAL A CA 1
ATOM 1465 C C . VAL A 1 188 ? 14.316 -6.875 -14.482 1.00 70.69 188 VAL A C 1
ATOM 1467 O O . VAL A 1 188 ? 15.115 -7.618 -13.915 1.00 70.69 188 VAL A O 1
ATOM 1470 N N . PRO A 1 189 ? 14.310 -5.546 -14.219 1.00 80.94 189 PRO A N 1
ATOM 1471 C CA . PRO A 1 189 ? 15.147 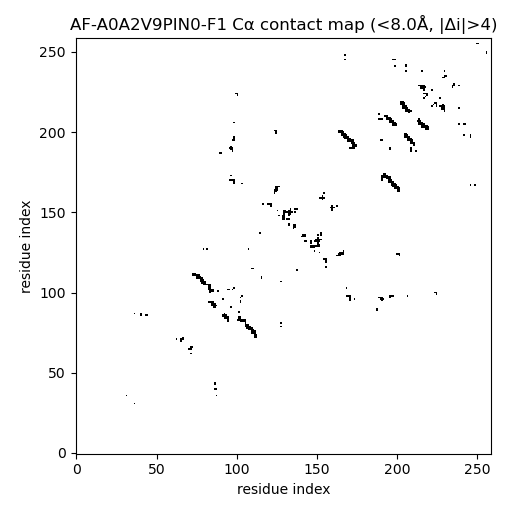-4.929 -13.177 1.00 80.94 189 PRO A CA 1
ATOM 1472 C C . PRO A 1 189 ? 14.777 -5.385 -11.752 1.00 80.94 189 PRO A C 1
ATOM 1474 O O . PRO A 1 189 ? 13.603 -5.329 -11.386 1.00 80.94 189 PRO A O 1
ATOM 1477 N N . THR A 1 190 ? 15.775 -5.764 -10.940 1.00 85.06 190 THR A N 1
ATOM 1478 C CA . THR A 1 190 ? 15.609 -6.188 -9.531 1.00 85.06 190 THR A CA 1
ATOM 1479 C C . THR A 1 190 ? 16.643 -5.546 -8.599 1.00 85.06 190 THR A C 1
ATOM 1481 O O . THR A 1 190 ? 17.717 -5.121 -9.030 1.00 85.06 190 THR A O 1
ATOM 1484 N N . SER A 1 191 ? 16.370 -5.539 -7.291 1.00 85.38 191 SER A N 1
ATOM 1485 C CA . SER A 1 191 ? 17.243 -4.978 -6.253 1.00 85.38 191 SER A CA 1
ATOM 1486 C C . SER A 1 191 ? 18.576 -5.729 -6.091 1.00 85.38 191 SER A C 1
ATOM 1488 O O . SER A 1 191 ? 19.480 -5.282 -5.383 1.00 85.38 191 SER A O 1
ATOM 1490 N N . MET A 1 192 ? 18.757 -6.864 -6.774 1.00 81.44 192 MET A N 1
ATOM 1491 C CA . MET A 1 192 ? 20.013 -7.615 -6.754 1.00 81.44 192 MET A CA 1
ATOM 1492 C C . MET A 1 192 ? 21.178 -6.811 -7.344 1.00 81.44 192 MET A C 1
ATOM 1494 O O . MET A 1 192 ? 22.316 -6.955 -6.895 1.00 81.44 192 MET A O 1
ATOM 1498 N N . GLN A 1 193 ? 20.903 -5.964 -8.342 1.00 77.88 193 GLN A N 1
ATOM 1499 C CA . GLN A 1 193 ? 21.927 -5.259 -9.121 1.00 77.88 193 GLN A CA 1
ATOM 1500 C C . GLN A 1 193 ? 21.986 -3.750 -8.847 1.00 77.88 193 GLN A C 1
ATOM 1502 O O . GLN A 1 193 ? 22.881 -3.070 -9.357 1.00 77.88 193 GLN A O 1
ATOM 1507 N N . GLY A 1 194 ? 21.099 -3.211 -8.018 1.00 86.19 194 GLY A N 1
ATOM 1508 C CA . GLY A 1 194 ? 21.109 -1.810 -7.602 1.00 86.19 194 GLY A CA 1
ATOM 1509 C C . GLY A 1 194 ? 19.890 -1.476 -6.759 1.00 86.19 194 GLY A C 1
ATOM 1510 O O . GLY A 1 194 ? 18.920 -2.226 -6.743 1.00 86.19 194 GLY A O 1
ATOM 1511 N N . ALA A 1 195 ? 19.926 -0.357 -6.042 1.00 91.81 195 ALA A N 1
ATOM 1512 C CA . ALA A 1 195 ? 18.757 0.060 -5.276 1.00 91.81 195 ALA A CA 1
ATOM 1513 C C . ALA A 1 195 ? 17.587 0.421 -6.210 1.00 91.81 195 ALA A C 1
ATOM 1515 O O . ALA A 1 195 ? 17.784 0.950 -7.313 1.00 91.81 195 ALA A O 1
ATOM 1516 N N . MET A 1 196 ? 16.363 0.183 -5.740 1.00 94.94 196 MET A N 1
ATOM 1517 C CA . MET A 1 196 ? 15.144 0.585 -6.436 1.00 94.94 196 MET A CA 1
ATOM 1518 C C . MET A 1 196 ? 14.303 1.508 -5.564 1.00 94.94 196 MET A C 1
ATOM 1520 O O . MET A 1 196 ? 14.270 1.401 -4.336 1.00 94.94 196 MET A O 1
ATOM 1524 N N . LYS A 1 197 ? 13.595 2.416 -6.229 1.00 97.25 197 LYS A N 1
ATOM 1525 C CA . LYS A 1 197 ? 12.602 3.301 -5.618 1.00 97.25 197 LYS A CA 1
ATOM 1526 C C . LYS A 1 197 ? 11.362 3.329 -6.489 1.00 97.25 197 LYS A C 1
ATOM 1528 O O . LYS A 1 197 ? 11.466 3.218 -7.709 1.00 97.25 197 LYS A O 1
ATOM 1533 N N . SER A 1 198 ? 10.204 3.504 -5.873 1.00 97.12 198 SER A N 1
ATOM 1534 C CA . SER A 1 198 ? 8.941 3.650 -6.580 1.00 97.12 198 SER A CA 1
ATOM 1535 C C . SER A 1 198 ? 8.121 4.795 -6.016 1.00 97.12 198 SER A C 1
ATOM 1537 O O . SER A 1 198 ? 8.065 4.981 -4.802 1.00 97.12 198 SER A O 1
ATOM 1539 N N . LEU A 1 199 ? 7.473 5.545 -6.907 1.00 97.31 199 LEU A N 1
ATOM 1540 C CA . LEU A 1 199 ? 6.461 6.533 -6.568 1.00 97.31 199 LEU A CA 1
ATOM 1541 C C . LEU A 1 199 ? 5.115 6.088 -7.150 1.00 97.31 199 LEU A C 1
ATOM 1543 O O . LEU A 1 199 ? 4.931 6.074 -8.369 1.00 97.31 199 LEU A O 1
ATOM 1547 N N . THR A 1 200 ? 4.176 5.739 -6.274 1.00 96.19 200 THR A N 1
ATOM 1548 C CA . THR A 1 200 ? 2.824 5.301 -6.645 1.00 96.19 200 THR A CA 1
ATOM 1549 C C . THR A 1 200 ? 1.820 6.418 -6.390 1.00 96.19 200 THR A C 1
ATOM 1551 O O . THR A 1 200 ? 1.733 6.944 -5.285 1.00 96.19 200 THR A O 1
ATOM 1554 N N . THR A 1 201 ? 1.047 6.777 -7.405 1.00 94.75 201 THR A N 1
ATOM 1555 C CA . THR A 1 201 ? -0.056 7.752 -7.348 1.00 94.75 201 THR A CA 1
ATOM 1556 C C . THR A 1 201 ? -1.390 7.039 -7.545 1.00 94.75 201 THR A C 1
ATOM 1558 O O . THR A 1 201 ? -1.413 5.825 -7.625 1.00 94.75 201 THR A O 1
ATOM 1561 N N . SER A 1 202 ? -2.506 7.760 -7.681 1.00 90.94 202 SER A N 1
ATOM 1562 C CA . SER A 1 202 ? -3.827 7.159 -7.919 1.00 90.94 202 SER A CA 1
ATOM 1563 C C . SER A 1 202 ? -4.036 6.542 -9.314 1.00 90.94 202 SER A C 1
ATOM 1565 O O . SER A 1 202 ? -5.104 5.965 -9.547 1.00 90.94 202 SER A O 1
ATOM 1567 N N . GLN A 1 203 ? -3.067 6.657 -10.228 1.00 92.94 203 GLN A N 1
ATOM 1568 C CA . GLN A 1 203 ? -3.101 6.068 -11.577 1.00 92.94 203 GLN A CA 1
ATOM 1569 C C . GLN A 1 203 ? -1.755 5.467 -11.992 1.00 92.94 203 GLN A C 1
ATOM 1571 O O . GLN A 1 203 ? -1.717 4.418 -12.627 1.00 92.94 203 GLN A O 1
ATOM 1576 N N . TRP A 1 204 ? -0.663 6.145 -11.647 1.00 96.38 204 TRP A N 1
ATOM 1577 C CA . TRP A 1 204 ? 0.672 5.826 -12.137 1.00 96.38 204 TRP A CA 1
ATOM 1578 C C . TRP A 1 204 ? 1.538 5.194 -11.064 1.00 96.38 204 TRP A C 1
ATOM 1580 O O . TRP A 1 204 ? 1.516 5.650 -9.918 1.00 96.38 204 TRP A O 1
ATOM 1590 N N . GLN A 1 205 ? 2.364 4.238 -11.469 1.00 97.12 205 GLN A N 1
ATOM 1591 C CA . GLN A 1 205 ? 3.477 3.718 -10.687 1.00 97.12 205 GLN A CA 1
ATOM 1592 C C . GLN A 1 205 ? 4.768 3.929 -11.475 1.00 97.12 205 GLN A C 1
ATOM 1594 O O . GLN A 1 205 ? 4.980 3.331 -12.528 1.00 97.12 205 GLN A O 1
ATOM 1599 N N . LEU A 1 206 ? 5.604 4.844 -10.985 1.00 97.88 206 LEU A N 1
ATOM 1600 C CA . LEU A 1 206 ? 6.963 5.052 -11.477 1.00 97.88 206 LEU A CA 1
ATOM 1601 C C . LEU A 1 206 ? 7.890 4.148 -10.668 1.00 97.88 206 LEU A C 1
ATOM 1603 O O . LEU A 1 206 ? 7.853 4.194 -9.440 1.00 97.88 206 LEU A O 1
ATOM 1607 N N . ILE A 1 207 ? 8.738 3.373 -11.335 1.00 96.81 207 ILE A N 1
ATOM 1608 C CA . ILE A 1 207 ? 9.801 2.581 -10.709 1.00 96.81 207 ILE A CA 1
ATOM 1609 C C . ILE A 1 207 ? 11.131 3.048 -11.295 1.00 96.81 207 ILE A C 1
ATOM 1611 O O . ILE A 1 207 ? 11.272 3.182 -12.506 1.00 96.81 207 ILE A O 1
ATOM 1615 N N . THR A 1 208 ? 12.113 3.321 -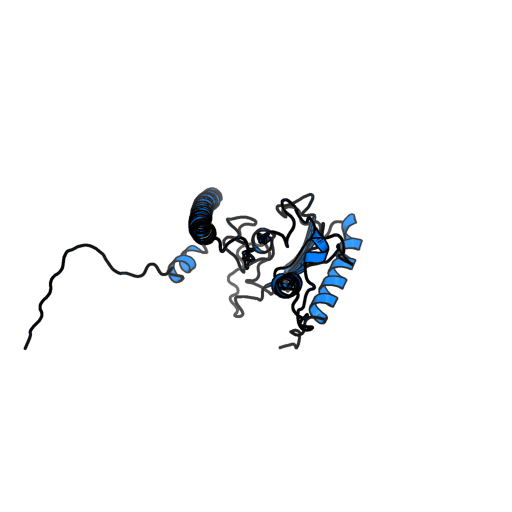10.444 1.00 96.44 208 THR A N 1
ATOM 1616 C CA . THR A 1 208 ? 13.465 3.709 -10.854 1.00 96.44 208 THR A CA 1
ATOM 1617 C C . THR A 1 208 ? 14.464 2.719 -10.287 1.00 96.44 208 THR A C 1
ATOM 1619 O O . THR A 1 208 ? 14.458 2.474 -9.079 1.00 96.44 208 THR A O 1
ATOM 1622 N N . HIS A 1 209 ? 15.343 2.204 -11.137 1.00 93.19 209 HIS A N 1
ATOM 1623 C CA . HIS A 1 209 ? 16.471 1.376 -10.744 1.00 93.19 209 HIS A CA 1
ATOM 1624 C C . HIS A 1 209 ? 17.772 2.160 -10.933 1.00 93.19 209 HIS A C 1
ATOM 1626 O O . HIS A 1 209 ? 18.004 2.752 -11.987 1.00 93.19 209 HIS A O 1
ATOM 1632 N N . GLU A 1 210 ? 18.661 2.104 -9.943 1.00 90.75 210 GLU A N 1
ATOM 1633 C CA . GLU A 1 210 ? 19.923 2.856 -9.906 1.00 90.75 210 GLU A CA 1
ATOM 1634 C C . GLU A 1 210 ? 20.772 2.723 -11.186 1.00 90.75 210 GLU A C 1
ATOM 1636 O O . GLU A 1 210 ? 21.340 3.702 -11.663 1.00 90.75 210 GLU A O 1
ATOM 1641 N N . LYS A 1 211 ? 20.841 1.511 -11.757 1.00 87.00 211 LYS A N 1
ATOM 1642 C CA . LYS A 1 211 ? 21.676 1.193 -12.935 1.00 87.00 211 LYS A CA 1
ATOM 1643 C C . LYS A 1 211 ? 20.932 0.849 -14.232 1.00 87.00 211 LYS A C 1
ATOM 1645 O O . LYS A 1 211 ? 21.526 0.941 -15.300 1.00 87.00 211 LYS A O 1
ATOM 1650 N N . LEU A 1 212 ? 19.673 0.415 -14.160 1.00 86.62 212 LEU A N 1
ATOM 1651 C CA . LEU A 1 212 ? 18.975 -0.253 -15.272 1.00 86.62 212 LEU A CA 1
ATOM 1652 C C . LEU A 1 212 ? 17.880 0.620 -15.901 1.00 86.62 212 LEU A C 1
ATOM 1654 O O . LEU A 1 212 ? 17.239 0.208 -16.863 1.00 86.62 212 LEU A O 1
ATOM 1658 N N . GLY A 1 213 ? 17.718 1.850 -15.410 1.00 90.69 213 GLY A N 1
ATOM 1659 C CA . GLY A 1 213 ? 16.736 2.803 -15.908 1.00 90.69 213 GLY A CA 1
ATOM 1660 C C . GLY A 1 213 ? 15.430 2.773 -15.122 1.00 90.69 213 GLY A C 1
ATOM 1661 O O . GLY A 1 213 ? 15.353 2.231 -14.020 1.00 90.69 213 GLY A O 1
ATOM 1662 N N . SER A 1 214 ? 14.416 3.413 -15.693 1.00 95.25 214 SER A N 1
ATOM 1663 C CA . SER A 1 214 ? 13.116 3.617 -15.059 1.00 95.25 214 SER A CA 1
ATOM 1664 C C . SER A 1 214 ? 11.997 3.041 -15.916 1.00 95.25 214 SER A C 1
ATOM 1666 O O . SER A 1 214 ? 12.124 2.971 -17.138 1.00 95.25 214 SER A O 1
ATOM 1668 N N . GLN A 1 215 ? 10.907 2.681 -15.250 1.00 96.00 215 GLN A N 1
ATOM 1669 C CA . GLN A 1 215 ? 9.699 2.082 -15.805 1.00 96.00 215 GLN A CA 1
ATOM 1670 C C . GLN A 1 215 ? 8.488 2.892 -15.334 1.00 96.00 215 GLN A C 1
ATOM 1672 O O . GLN A 1 215 ? 8.501 3.451 -14.232 1.00 96.00 215 GLN A O 1
ATOM 1677 N N . LEU A 1 216 ? 7.442 2.964 -16.154 1.00 97.69 216 LEU A N 1
ATOM 1678 C CA . LEU A 1 216 ? 6.189 3.628 -15.799 1.00 97.69 216 LEU A CA 1
ATOM 1679 C C . LEU A 1 216 ? 5.007 2.750 -16.192 1.00 97.69 216 LEU A C 1
ATOM 1681 O O . LEU A 1 216 ? 4.881 2.376 -17.357 1.00 97.69 216 LEU A O 1
ATOM 1685 N N . TYR A 1 217 ? 4.106 2.524 -15.241 1.00 97.56 217 TYR A N 1
ATOM 1686 C CA . TYR A 1 217 ? 2.898 1.727 -15.433 1.00 97.56 217 TYR A CA 1
ATOM 1687 C C . TYR A 1 217 ? 1.638 2.531 -15.107 1.00 97.56 217 TYR A C 1
ATOM 1689 O O . TYR A 1 217 ? 1.573 3.211 -14.078 1.00 97.56 217 TYR A O 1
ATOM 1697 N N . ASP A 1 218 ? 0.624 2.441 -15.973 1.00 95.94 218 ASP A N 1
ATOM 1698 C CA . ASP A 1 218 ? -0.748 2.862 -15.661 1.00 95.94 218 ASP A CA 1
ATOM 1699 C C . ASP A 1 218 ? -1.485 1.668 -15.054 1.00 95.94 218 ASP A C 1
ATOM 1701 O O . ASP A 1 218 ? -2.126 0.895 -15.768 1.00 95.94 218 ASP A O 1
ATOM 1705 N N . TYR A 1 219 ? -1.418 1.508 -13.736 1.00 88.12 219 TYR A N 1
ATOM 1706 C CA . TYR A 1 219 ? -1.972 0.318 -13.091 1.00 88.12 219 TYR A CA 1
ATOM 1707 C C . TYR A 1 219 ? -3.508 0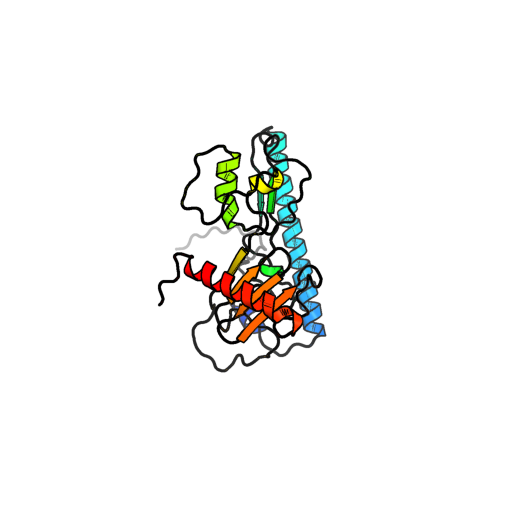.262 -13.119 1.00 88.12 219 TYR A C 1
ATOM 1709 O O . TYR A 1 219 ? -4.091 -0.768 -12.782 1.00 88.12 219 TYR A O 1
ATOM 1717 N N . ARG A 1 220 ? -4.202 1.352 -13.490 1.00 89.50 220 ARG A N 1
ATOM 1718 C CA . ARG A 1 220 ? -5.663 1.303 -13.674 1.00 89.50 220 ARG A CA 1
ATOM 1719 C C . ARG A 1 220 ? -6.026 0.549 -14.941 1.00 89.50 220 ARG A C 1
ATOM 1721 O O . ARG A 1 220 ? -7.013 -0.182 -14.944 1.00 89.50 220 ARG A O 1
ATOM 1728 N N . SER A 1 221 ? -5.262 0.767 -16.008 1.00 93.44 221 SER A N 1
ATOM 1729 C CA . SER A 1 221 ? -5.465 0.088 -17.292 1.00 93.44 221 SER A CA 1
ATOM 1730 C C . SER A 1 221 ? -4.656 -1.207 -17.424 1.00 93.44 221 SER A C 1
ATOM 1732 O O . SER A 1 221 ? -5.063 -2.109 -18.152 1.00 93.44 221 SER A O 1
ATOM 1734 N N . ASP A 1 222 ? -3.553 -1.310 -16.686 1.00 93.94 222 ASP A N 1
ATOM 1735 C CA . ASP A 1 222 ? -2.599 -2.414 -16.692 1.00 93.94 222 ASP A CA 1
ATOM 1736 C C . ASP A 1 222 ? -2.227 -2.817 -15.251 1.00 93.94 222 ASP A C 1
ATOM 1738 O O . ASP A 1 222 ? -1.118 -2.565 -14.778 1.00 93.94 222 ASP A O 1
ATOM 1742 N N . PRO A 1 223 ? -3.162 -3.429 -14.501 1.00 90.38 223 PRO A N 1
ATOM 1743 C CA . PRO A 1 223 ? -2.956 -3.758 -13.089 1.00 90.38 223 PRO A CA 1
ATOM 1744 C C . PRO A 1 223 ? -1.875 -4.816 -12.838 1.00 90.38 223 PRO A C 1
ATOM 1746 O O . PRO A 1 223 ? -1.511 -5.011 -11.682 1.00 90.38 223 PRO A O 1
ATOM 1749 N N . ARG A 1 224 ? -1.402 -5.492 -13.893 1.00 91.00 224 ARG A N 1
ATOM 1750 C CA . ARG A 1 224 ? -0.327 -6.495 -13.862 1.00 91.00 224 ARG A CA 1
ATOM 1751 C C . ARG A 1 224 ? 1.017 -5.941 -14.348 1.00 91.00 224 ARG A C 1
ATOM 1753 O O . ARG A 1 224 ? 1.927 -6.720 -14.591 1.00 91.00 224 ARG A O 1
ATOM 1760 N N . GLU A 1 225 ? 1.104 -4.629 -14.578 1.00 93.88 225 GLU A N 1
ATOM 1761 C CA . GLU A 1 225 ? 2.343 -3.928 -14.944 1.00 93.88 225 GLU A CA 1
ATOM 1762 C C . GLU A 1 225 ? 3.085 -4.556 -16.145 1.00 93.88 225 GLU A C 1
ATOM 1764 O O . GLU A 1 225 ? 4.315 -4.601 -16.209 1.00 93.88 225 GLU A O 1
ATOM 1769 N N . LEU A 1 226 ? 2.345 -5.062 -17.134 1.00 91.88 226 LEU A N 1
ATOM 1770 C CA . LEU A 1 226 ? 2.916 -5.773 -18.281 1.00 91.88 226 LEU A CA 1
ATOM 1771 C C . LEU A 1 226 ? 3.408 -4.831 -19.386 1.00 91.88 226 LEU A C 1
ATOM 1773 O O . LEU A 1 226 ? 4.213 -5.230 -20.230 1.00 91.88 226 LEU A O 1
ATOM 1777 N N . LYS A 1 227 ? 2.922 -3.589 -19.418 1.00 94.50 227 LYS A N 1
ATOM 1778 C CA . LYS A 1 227 ? 3.218 -2.602 -20.455 1.00 94.50 227 LYS A CA 1
ATOM 1779 C C . LYS A 1 227 ? 3.918 -1.387 -19.857 1.00 94.50 227 LYS A C 1
ATOM 1781 O O . LYS A 1 227 ? 3.278 -0.430 -19.427 1.00 94.50 227 LYS A O 1
ATOM 1786 N N . ASP A 1 228 ? 5.245 -1.390 -19.937 1.00 94.88 228 ASP A N 1
ATOM 1787 C CA . ASP A 1 228 ? 6.048 -0.208 -19.625 1.00 94.88 228 ASP A CA 1
ATOM 1788 C C . ASP A 1 228 ? 5.803 0.896 -20.669 1.00 94.88 228 ASP A C 1
ATOM 1790 O O . ASP A 1 228 ? 6.068 0.732 -21.865 1.00 94.88 228 ASP A O 1
ATOM 1794 N N . VAL A 1 229 ? 5.285 2.034 -20.209 1.00 96.69 229 VAL A N 1
ATOM 1795 C CA . VAL A 1 229 ? 5.001 3.217 -21.028 1.00 96.69 229 VAL A CA 1
ATOM 1796 C C . VAL A 1 229 ? 5.946 4.382 -20.734 1.00 96.69 229 VAL A C 1
ATOM 1798 O O . VAL A 1 229 ? 5.682 5.500 -21.168 1.00 96.69 229 VAL A O 1
ATOM 1801 N N . PHE A 1 230 ? 7.076 4.156 -20.054 1.00 96.56 230 PHE A N 1
ATOM 1802 C CA . PHE A 1 230 ? 8.037 5.209 -19.696 1.00 96.56 230 PHE A CA 1
ATOM 1803 C C . PHE A 1 230 ? 8.554 6.008 -20.903 1.00 96.56 230 PHE A C 1
ATOM 1805 O O . PHE A 1 230 ? 8.786 7.211 -20.808 1.00 96.56 230 PHE A O 1
ATOM 1812 N N . ARG A 1 231 ? 8.735 5.344 -22.052 1.00 94.56 231 ARG A N 1
ATOM 1813 C CA . ARG A 1 231 ? 9.249 5.956 -23.296 1.00 94.56 231 ARG A CA 1
ATOM 1814 C C . ARG A 1 231 ? 8.155 6.359 -24.287 1.00 94.56 231 ARG A C 1
ATOM 1816 O O . ARG A 1 231 ? 8.471 6.715 -25.423 1.00 94.56 231 ARG A O 1
ATOM 1823 N N . ALA A 1 232 ? 6.886 6.236 -23.910 1.00 95.56 232 ALA A N 1
ATOM 1824 C CA . ALA A 1 232 ? 5.789 6.592 -24.795 1.00 95.56 232 ALA A CA 1
ATOM 1825 C C . ALA A 1 232 ? 5.722 8.129 -24.959 1.00 95.56 232 ALA A C 1
ATOM 1827 O O . ALA A 1 232 ? 5.822 8.855 -23.969 1.00 95.56 232 ALA A O 1
ATOM 1828 N N . PRO A 1 233 ? 5.571 8.671 -26.183 1.00 93.75 233 PRO A N 1
ATOM 1829 C CA . PRO A 1 233 ? 5.605 10.122 -26.394 1.00 93.75 233 PRO A CA 1
ATOM 1830 C C . PRO A 1 233 ? 4.550 10.910 -25.602 1.00 93.75 233 PRO A C 1
ATOM 1832 O O . PRO A 1 233 ? 4.788 12.053 -25.218 1.00 93.75 233 PRO A O 1
ATOM 1835 N N . ASP A 1 234 ? 3.392 10.303 -25.356 1.00 94.69 234 ASP A N 1
ATOM 1836 C CA . ASP A 1 234 ? 2.265 10.859 -24.610 1.00 94.69 234 ASP A CA 1
ATOM 1837 C C . ASP A 1 234 ? 2.454 10.827 -23.085 1.00 94.69 234 ASP A C 1
ATOM 1839 O O . ASP A 1 234 ? 1.729 11.518 -22.369 1.00 94.69 234 ASP A O 1
ATOM 1843 N N . THR A 1 235 ? 3.456 10.105 -22.571 1.00 95.38 235 THR A N 1
ATOM 1844 C CA . THR A 1 235 ? 3.740 10.024 -21.129 1.00 95.38 235 THR A CA 1
ATOM 1845 C C . THR A 1 235 ? 4.878 10.938 -20.671 1.00 95.38 235 THR A C 1
ATOM 1847 O O . THR A 1 235 ? 5.098 11.085 -19.469 1.00 95.38 235 THR A O 1
ATOM 1850 N N . HIS A 1 236 ? 5.579 11.627 -21.578 1.00 94.69 236 HIS A N 1
ATOM 1851 C CA . HIS A 1 236 ? 6.737 12.459 -21.223 1.00 94.69 236 HIS A CA 1
ATOM 1852 C C . HIS A 1 236 ? 6.437 13.526 -20.155 1.00 94.69 236 HIS A C 1
ATOM 1854 O O . HIS A 1 236 ? 7.247 13.741 -19.251 1.00 94.69 236 HIS A O 1
ATOM 1860 N N . GLU A 1 237 ? 5.274 14.185 -20.225 1.00 96.75 237 GLU A N 1
ATOM 1861 C CA . GLU A 1 237 ? 4.899 15.205 -19.239 1.00 96.75 237 GLU A CA 1
ATOM 1862 C C . GLU A 1 237 ? 4.692 14.595 -17.844 1.00 96.75 237 GLU A C 1
ATOM 1864 O O . GLU A 1 237 ? 5.178 15.141 -16.849 1.00 96.75 237 GLU A O 1
ATOM 1869 N N . VAL A 1 238 ? 3.999 13.454 -17.758 1.00 96.56 238 VAL A N 1
ATOM 1870 C CA . VAL A 1 238 ? 3.753 12.782 -16.475 1.00 96.56 238 VAL A CA 1
ATOM 1871 C C . VAL A 1 238 ? 5.038 12.184 -15.907 1.00 96.56 238 VAL A C 1
ATOM 1873 O O . VAL A 1 238 ? 5.300 12.365 -14.721 1.00 96.56 238 VAL A O 1
ATOM 1876 N N . VAL A 1 239 ? 5.896 11.587 -16.742 1.00 97.62 239 VAL A N 1
ATOM 1877 C CA . VAL A 1 239 ? 7.226 11.108 -16.334 1.00 97.62 239 VAL A CA 1
ATOM 1878 C C . VAL A 1 239 ? 8.033 12.243 -15.706 1.00 97.62 239 VAL A C 1
ATOM 1880 O O . VAL A 1 239 ? 8.559 12.082 -14.606 1.00 97.62 239 VAL A O 1
ATOM 1883 N N . GLY A 1 240 ? 8.095 13.409 -16.359 1.00 97.00 240 GLY A N 1
ATOM 1884 C CA . GLY A 1 240 ? 8.822 14.567 -15.837 1.00 97.00 240 GLY A CA 1
ATOM 1885 C C . GLY A 1 240 ? 8.323 15.008 -14.458 1.00 97.00 240 GLY A C 1
ATOM 1886 O O . GLY A 1 240 ? 9.128 15.224 -13.552 1.00 97.00 240 GLY A O 1
ATOM 1887 N N . LYS A 1 241 ? 6.998 15.081 -14.270 1.00 96.88 241 LYS A N 1
ATOM 1888 C CA . LYS A 1 241 ? 6.382 15.435 -12.978 1.00 96.88 241 LYS A CA 1
ATOM 1889 C C . LYS A 1 241 ? 6.701 14.410 -11.888 1.00 96.88 241 LYS A C 1
ATOM 1891 O O . LYS A 1 241 ? 7.157 14.797 -10.815 1.00 96.88 241 LYS A O 1
ATOM 1896 N N . LEU A 1 242 ? 6.514 13.121 -12.173 1.00 97.12 242 LEU A N 1
ATOM 1897 C CA . LEU A 1 242 ? 6.732 12.048 -11.199 1.00 97.12 242 LEU A CA 1
ATOM 1898 C C . LEU A 1 242 ? 8.208 11.908 -10.810 1.00 97.12 242 LEU A C 1
ATOM 1900 O O . LEU A 1 242 ? 8.511 11.697 -9.641 1.00 97.12 242 LEU A O 1
ATOM 1904 N N . MET A 1 243 ? 9.137 12.080 -11.754 1.00 96.88 243 MET A N 1
ATOM 1905 C CA . MET A 1 243 ? 10.575 12.064 -11.459 1.00 96.88 243 MET A CA 1
ATOM 1906 C C . MET A 1 243 ? 10.982 13.230 -10.545 1.00 96.88 243 MET A C 1
ATOM 1908 O O . MET A 1 243 ? 11.764 13.041 -9.612 1.00 96.88 243 MET A O 1
ATOM 1912 N N . LEU A 1 244 ? 10.446 14.434 -10.782 1.00 96.25 244 LEU A N 1
ATOM 1913 C CA . LEU A 1 244 ? 10.688 15.591 -9.912 1.00 96.25 244 LEU A CA 1
ATOM 1914 C C . LEU A 1 244 ? 10.139 15.362 -8.498 1.00 96.25 244 LEU A C 1
ATOM 1916 O O . LEU A 1 244 ? 10.824 15.660 -7.519 1.00 96.25 244 LEU A O 1
ATOM 1920 N N . GLU A 1 245 ? 8.932 14.809 -8.393 1.00 95.62 245 GLU A N 1
ATOM 1921 C CA . GLU A 1 245 ? 8.292 14.491 -7.117 1.00 95.62 245 GLU A CA 1
ATOM 1922 C C . GLU A 1 245 ? 9.022 13.379 -6.352 1.00 95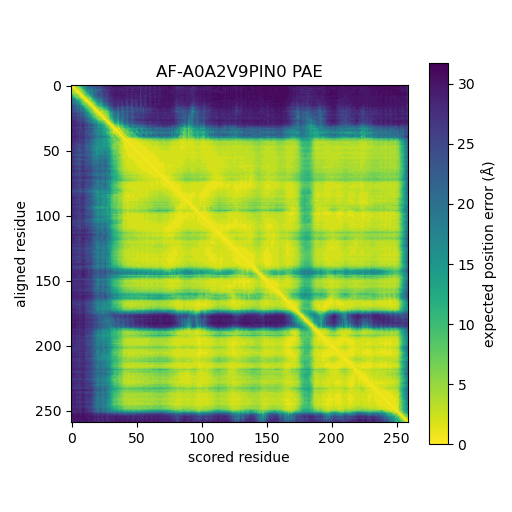.62 245 GLU A C 1
ATOM 1924 O O . GLU A 1 245 ? 9.218 13.480 -5.140 1.00 95.62 245 GLU A O 1
ATOM 1929 N N . LEU A 1 246 ? 9.487 12.339 -7.044 1.00 95.38 246 LEU A N 1
ATOM 1930 C CA . LEU A 1 246 ? 10.281 11.278 -6.433 1.00 95.38 246 LEU A CA 1
ATOM 1931 C C . LEU A 1 246 ? 11.566 11.853 -5.825 1.00 95.38 246 LEU A C 1
ATOM 1933 O O . LEU A 1 246 ? 11.867 11.605 -4.658 1.00 95.38 246 LEU A O 1
ATOM 1937 N N . ASN A 1 247 ? 12.291 12.674 -6.587 1.00 93.25 247 ASN A N 1
ATOM 1938 C CA . ASN A 1 247 ? 13.534 13.287 -6.123 1.00 93.25 247 ASN A CA 1
ATOM 1939 C C . ASN A 1 247 ? 13.317 14.210 -4.916 1.00 93.25 247 ASN A C 1
ATOM 1941 O O . ASN A 1 247 ? 14.105 14.168 -3.971 1.00 93.25 247 ASN A O 1
ATOM 1945 N N . SER A 1 248 ? 12.249 15.015 -4.913 1.00 91.44 248 SER A N 1
ATOM 1946 C CA . SER A 1 248 ? 11.935 15.888 -3.775 1.00 91.44 248 SER A CA 1
ATOM 1947 C C . SER A 1 248 ? 11.532 15.088 -2.532 1.00 91.44 248 SER A C 1
ATOM 1949 O O . SER A 1 248 ? 11.980 15.404 -1.429 1.00 91.44 248 SER A O 1
ATOM 1951 N N . THR A 1 249 ? 10.761 14.012 -2.708 1.00 89.38 249 THR A N 1
ATOM 1952 C CA . THR A 1 249 ? 10.326 13.128 -1.618 1.00 89.38 249 THR A CA 1
ATOM 1953 C C . THR A 1 249 ? 11.509 12.405 -0.978 1.00 89.38 249 THR A C 1
ATOM 1955 O O . THR A 1 249 ? 11.612 12.349 0.247 1.00 89.38 249 THR A O 1
ATOM 1958 N N . VAL A 1 250 ? 12.440 11.896 -1.790 1.00 87.31 250 VAL A N 1
ATOM 1959 C CA . VAL A 1 250 ? 13.664 11.238 -1.309 1.00 87.31 250 VAL A CA 1
ATOM 1960 C C . VAL A 1 250 ? 14.576 12.235 -0.590 1.00 87.31 250 VAL A C 1
ATOM 1962 O O . VAL A 1 250 ? 15.061 11.933 0.498 1.00 87.31 250 VAL A O 1
ATOM 1965 N N . ALA A 1 251 ? 14.784 13.432 -1.150 1.00 82.12 251 ALA A N 1
ATOM 1966 C CA . ALA A 1 251 ? 15.632 14.461 -0.543 1.00 82.12 251 ALA A CA 1
ATOM 1967 C C . ALA A 1 251 ? 15.070 15.001 0.786 1.00 82.12 251 ALA A C 1
ATOM 1969 O O . ALA A 1 251 ? 15.833 15.354 1.682 1.00 82.12 251 ALA A O 1
ATOM 1970 N N . GLY A 1 252 ? 13.741 15.047 0.926 1.00 69.31 252 GLY A N 1
ATOM 1971 C CA . GLY A 1 252 ? 13.060 15.387 2.176 1.00 69.31 252 GLY A CA 1
ATOM 1972 C C . GLY A 1 252 ? 13.043 14.256 3.213 1.00 69.31 252 GLY A C 1
ATOM 1973 O O . GLY A 1 252 ? 12.647 14.487 4.355 1.00 69.31 252 GLY A O 1
ATOM 1974 N N . SER A 1 253 ? 13.470 13.040 2.850 1.00 59.62 253 SER A N 1
ATOM 1975 C CA . SER A 1 253 ? 13.545 11.903 3.768 1.00 59.62 253 SER A CA 1
ATOM 1976 C C . SER A 1 253 ? 14.858 11.964 4.571 1.00 59.62 253 SER A C 1
ATOM 1978 O O . SER A 1 253 ? 15.934 12.038 3.975 1.00 59.62 253 SER A O 1
ATOM 1980 N N . PRO A 1 254 ? 14.831 11.908 5.918 1.00 49.28 254 PRO A N 1
ATOM 1981 C CA . PRO A 1 254 ? 16.002 12.167 6.771 1.00 49.28 254 PRO A CA 1
ATOM 1982 C C . PRO A 1 254 ? 17.179 11.173 6.650 1.00 49.28 254 PRO A C 1
ATOM 1984 O O . PRO A 1 254 ? 18.150 11.303 7.392 1.00 49.28 254 PRO A O 1
ATOM 1987 N N . ASN A 1 255 ? 17.146 10.219 5.712 1.00 42.84 255 ASN A N 1
ATOM 1988 C CA . ASN A 1 255 ? 18.181 9.194 5.536 1.00 42.84 255 ASN A CA 1
ATOM 1989 C C . ASN A 1 255 ? 19.149 9.430 4.363 1.00 42.84 255 ASN A C 1
ATOM 1991 O O . ASN A 1 255 ? 20.033 8.606 4.149 1.00 42.84 255 ASN A O 1
ATOM 1995 N N . HIS A 1 256 ? 19.065 10.542 3.625 1.00 39.88 256 HIS A N 1
ATOM 1996 C CA . HIS A 1 256 ? 20.035 10.838 2.561 1.00 39.88 256 HIS A CA 1
ATOM 1997 C C . HIS A 1 256 ? 21.228 11.672 3.063 1.00 39.88 256 HIS A C 1
ATOM 1999 O O . HIS A 1 256 ? 21.512 12.764 2.577 1.00 39.88 256 HIS A O 1
ATOM 2005 N N . LYS A 1 257 ? 21.958 11.149 4.057 1.00 30.62 257 LYS A N 1
ATOM 2006 C CA . LYS A 1 257 ? 23.376 11.499 4.223 1.00 30.62 257 LYS A CA 1
ATOM 2007 C C . LYS A 1 257 ? 24.177 10.406 3.533 1.00 30.62 257 LYS A C 1
ATOM 2009 O O . LYS A 1 257 ? 24.172 9.270 3.989 1.00 30.62 257 LYS A O 1
ATOM 2014 N N . GLY A 1 258 ? 24.768 10.761 2.394 1.00 35.88 258 GLY A N 1
ATOM 2015 C CA . GLY A 1 258 ? 25.551 9.857 1.561 1.00 35.88 258 GLY A CA 1
ATOM 2016 C C . GLY A 1 258 ? 26.627 9.124 2.357 1.00 35.88 258 GLY A C 1
ATOM 2017 O O . GLY A 1 258 ? 27.314 9.721 3.191 1.00 35.88 258 GLY A O 1
ATOM 2018 N N . HIS A 1 259 ? 26.741 7.835 2.066 1.00 32.06 259 HIS A N 1
ATOM 2019 C CA . HIS A 1 259 ? 27.932 7.038 2.303 1.00 32.06 259 HIS A CA 1
ATOM 2020 C C . HIS A 1 259 ? 28.549 6.711 0.949 1.00 32.06 259 HIS A C 1
ATOM 2022 O O . HIS A 1 259 ? 27.762 6.421 0.020 1.00 32.06 259 HIS A O 1
#

Nearest PDB structures (foldseek):
  7oz8-assembly1_AAA  TM=8.993E-01  e=1.192E-09  Bacteroides thetaiotaomicron VPI-5482
  2vqr-assembly1_A  TM=8.300E-01  e=2.484E-08  Rhizobium johnstonii 3841
  4uph-assembly2_D  TM=7.471E-01  e=9.026E-09  Rhizobium rhizogenes K84
  4upi-assembly1_A  TM=7.359E-01  e=1.079E-08  Ruegeria pomeroyi DSS-3
  2w8s-assembly1_C  TM=7.630E-01  e=5.076E-08  Trinickia caryophylli

Solvent-accessible surface area (backbone atoms only — not comparable to full-atom values): 16095 Å² total; per-residue (Å²): 135,89,88,85,84,85,86,81,81,91,86,77,88,89,70,79,95,61,87,58,64,69,60,58,62,73,66,72,77,67,98,70,52,74,66,55,55,51,53,53,25,54,52,47,45,52,54,48,52,51,50,51,51,53,52,50,55,52,48,51,53,53,53,50,53,34,47,78,69,66,47,44,70,79,40,82,46,75,50,67,51,98,53,34,53,27,56,43,62,89,81,36,68,54,61,79,42,62,82,51,58,49,29,67,64,47,63,78,46,80,46,26,68,96,78,47,78,80,96,71,83,79,86,57,56,79,57,79,69,16,49,67,42,27,53,31,54,75,70,71,45,84,82,68,87,82,55,91,33,69,49,56,63,29,66,84,70,70,65,45,91,71,70,86,43,72,41,81,48,78,41,64,51,77,54,92,72,92,65,97,76,74,79,74,64,96,79,64,87,44,14,60,80,26,36,34,41,29,42,33,42,85,48,43,36,42,38,40,35,74,78,80,48,65,45,26,25,49,41,80,87,34,75,79,61,80,61,74,41,54,84,38,85,88,34,48,69,59,51,56,52,53,54,53,50,46,53,52,55,51,70,72,36,95,75,75,68,87,128

pLDDT: mean 80.86, std 22.78, range [25.3, 98.5]

Sequence (259 aa):
MAGRLDFMGPGVDRKSRFLDWGIIRKRMIPLRSETEIKSDSEELVNEYDDGIKYADDALGQLLGALGTRGLLNNTLVIITSDHGESLGEHHIAYHGEALYREQVYVPLVFWFPGHVPERVRVPEVVSNASIPATVLSLLKLAPVTDFRRPALDGLWTGTAPNRNVSVLSEVAQIYPTAAEDLVSEKLVPTSMQGAMKSLTTSQWQLITHEKLGSQLYDYRSDPRELKDVFRAPDTHEVVGKLMLELNSTVAGSPNHKGH

Mean predicted aligned error: 10.8 Å

Secondary structure (DSSP, 8-state):
-------PPP----------HHHHHHHS-S---HHHHHHHHHHHHHHHHHHHHHHHHHHHHHHHHHHHTT-GGG--EEEE-SS--EESGGG-EESSS--SHHHH---EEEE-TTTS-TT----S---GGGHHHHHHHHTTPPPPTT-SS--SHHHHHT--S-S---EEEEE--S--S--TT----TT---TTSS-EEEEE-SSEEEEEETTTEEEEEETTT-TT-----TT-GGGHHHHHHHHHHHHHHHHTSTT----